Protein AF-A0A1M7V0X5-F1 (afdb_monomer)

pLDDT: mean 94.76, std 4.48, range [58.88, 98.38]

Structure (mmCIF, N/CA/C/O backbone):
data_AF-A0A1M7V0X5-F1
#
_entry.id   AF-A0A1M7V0X5-F1
#
loop_
_atom_site.group_PDB
_atom_site.id
_atom_site.type_symbol
_atom_site.label_atom_id
_atom_site.label_alt_id
_atom_site.label_comp_id
_atom_site.label_asym_id
_atom_site.label_entity_id
_atom_site.label_seq_id
_atom_site.pdbx_PDB_ins_code
_atom_site.Cartn_x
_atom_site.Cartn_y
_atom_site.Cartn_z
_atom_site.occupancy
_atom_site.B_iso_or_equiv
_atom_site.auth_seq_id
_atom_site.auth_comp_id
_atom_site.auth_asym_id
_atom_site.auth_atom_id
_atom_site.pdbx_PDB_model_num
ATOM 1 N N . VAL A 1 1 ? 9.670 -1.062 -11.493 1.00 93.50 1 VAL A N 1
ATOM 2 C CA . VAL A 1 1 ? 9.510 -2.186 -12.435 1.00 93.50 1 VAL A CA 1
ATOM 3 C C . VAL A 1 1 ? 8.232 -2.883 -12.039 1.00 93.50 1 VAL A C 1
ATOM 5 O O . VAL A 1 1 ? 8.107 -3.209 -10.866 1.00 93.50 1 VAL A O 1
ATOM 8 N N . GLY A 1 2 ? 7.283 -3.015 -12.953 1.00 94.38 2 GLY A N 1
ATOM 9 C CA . GLY A 1 2 ? 6.026 -3.716 -12.732 1.00 94.38 2 GLY A CA 1
ATOM 10 C C . GLY A 1 2 ? 5.666 -4.552 -13.952 1.00 94.38 2 GLY A C 1
ATOM 11 O O . GLY A 1 2 ? 6.261 -4.396 -15.018 1.00 94.38 2 GLY A O 1
ATOM 12 N N . LEU A 1 3 ? 4.713 -5.456 -13.775 1.00 95.88 3 LEU A N 1
ATOM 13 C CA . LEU A 1 3 ? 4.160 -6.285 -14.836 1.00 95.88 3 LEU A CA 1
ATOM 14 C C . LEU A 1 3 ? 2.648 -6.092 -14.814 1.00 95.88 3 LEU A C 1
ATOM 16 O O . LEU A 1 3 ? 2.033 -6.209 -13.756 1.00 95.88 3 LEU A O 1
ATOM 20 N N . LEU A 1 4 ? 2.075 -5.758 -15.964 1.00 95.81 4 LEU A N 1
ATOM 21 C CA . LEU A 1 4 ? 0.638 -5.614 -16.146 1.00 95.81 4 LEU A CA 1
ATOM 22 C C . LEU A 1 4 ? 0.143 -6.773 -17.005 1.00 95.81 4 LEU A C 1
ATOM 24 O O . LEU A 1 4 ? 0.549 -6.905 -18.159 1.00 95.81 4 LEU A O 1
ATOM 28 N N . THR A 1 5 ? -0.726 -7.611 -16.452 1.00 95.81 5 THR A N 1
ATOM 29 C CA . THR A 1 5 ? -1.377 -8.681 -17.210 1.00 95.81 5 THR A CA 1
ATOM 30 C C . THR A 1 5 ? -2.353 -8.068 -18.209 1.00 95.81 5 THR A C 1
ATOM 32 O O . THR A 1 5 ? -3.260 -7.344 -17.808 1.00 95.81 5 THR A O 1
ATOM 35 N N . LEU A 1 6 ? -2.164 -8.345 -19.501 1.00 95.44 6 LEU A N 1
ATOM 36 C CA . LEU A 1 6 ? -3.074 -7.900 -20.565 1.00 95.44 6 LEU A CA 1
ATOM 37 C C . LEU A 1 6 ? -4.059 -9.005 -20.950 1.00 95.44 6 LEU A C 1
ATOM 39 O O . LEU A 1 6 ? -5.208 -8.738 -21.288 1.00 95.44 6 LEU A O 1
ATOM 43 N N . SER A 1 7 ? -3.596 -10.254 -20.908 1.00 95.12 7 SER A N 1
ATOM 44 C CA . SER A 1 7 ? -4.380 -11.457 -21.187 1.00 95.12 7 SER A CA 1
ATOM 45 C C . SER A 1 7 ? -3.718 -12.680 -20.532 1.00 95.12 7 SER A C 1
ATOM 47 O O . SER A 1 7 ? -2.591 -12.566 -20.043 1.00 95.12 7 SER A O 1
ATOM 49 N N . PRO A 1 8 ? -4.343 -13.873 -20.569 1.00 96.38 8 PRO A N 1
ATOM 50 C CA . PRO A 1 8 ? -3.719 -15.104 -20.076 1.00 96.38 8 PRO A CA 1
ATOM 51 C C . PRO A 1 8 ? -2.399 -15.488 -20.763 1.00 96.38 8 PRO A C 1
ATOM 53 O O . PRO A 1 8 ? -1.672 -16.314 -20.228 1.00 96.38 8 PRO A O 1
ATOM 56 N N . ALA A 1 9 ? -2.088 -14.917 -21.932 1.00 96.69 9 ALA A N 1
ATOM 57 C CA . ALA A 1 9 ? -0.881 -15.225 -22.704 1.00 96.69 9 ALA A CA 1
ATOM 58 C C . ALA A 1 9 ? 0.070 -14.025 -22.850 1.00 96.69 9 ALA A C 1
ATOM 60 O O . ALA A 1 9 ? 1.096 -14.128 -23.525 1.00 96.69 9 ALA A O 1
ATOM 61 N N . GLU A 1 10 ? -0.249 -12.873 -22.250 1.00 96.94 10 GLU A N 1
ATOM 62 C CA . GLU A 1 10 ? 0.533 -11.656 -22.454 1.00 96.94 10 GLU A CA 1
ATOM 63 C C . GLU A 1 10 ? 0.589 -10.754 -21.219 1.00 96.94 10 GLU A C 1
ATOM 65 O O . GLU A 1 10 ? -0.434 -10.370 -20.648 1.00 96.94 10 GLU A O 1
ATOM 70 N N . VAL A 1 11 ? 1.811 -10.339 -20.879 1.00 97.44 11 VAL A N 1
ATOM 71 C CA . VAL A 1 11 ? 2.102 -9.304 -19.884 1.00 97.44 11 VAL A CA 1
ATOM 72 C C . VAL A 1 11 ? 2.872 -8.143 -20.516 1.00 97.44 11 VAL A C 1
ATOM 74 O O . VAL A 1 11 ? 3.715 -8.338 -21.397 1.00 97.44 11 VAL A O 1
ATOM 77 N N . ALA A 1 12 ? 2.609 -6.928 -20.043 1.00 97.31 12 ALA A N 1
ATOM 78 C CA . ALA A 1 12 ? 3.354 -5.719 -20.364 1.00 97.31 12 ALA A CA 1
ATOM 79 C C . ALA A 1 12 ? 4.327 -5.361 -19.239 1.00 97.31 12 ALA A C 1
ATOM 81 O O . ALA A 1 12 ? 3.969 -5.386 -18.061 1.00 97.31 12 ALA A O 1
ATOM 82 N N . LEU A 1 13 ? 5.552 -4.972 -19.594 1.00 97.50 13 LEU A N 1
ATOM 83 C CA . LEU A 1 13 ? 6.489 -4.395 -18.632 1.00 97.50 13 LEU A CA 1
ATOM 84 C C . LEU A 1 13 ? 6.160 -2.920 -18.404 1.00 97.50 13 LEU A C 1
ATOM 86 O O . LEU A 1 13 ? 6.155 -2.131 -19.352 1.00 97.50 13 LEU A O 1
ATOM 90 N N . THR A 1 14 ? 6.008 -2.534 -17.139 1.00 96.38 14 THR A N 1
ATOM 91 C CA . THR A 1 14 ? 5.879 -1.136 -16.730 1.00 96.38 14 THR A CA 1
ATOM 92 C C . THR A 1 14 ? 7.140 -0.637 -16.020 1.00 96.38 14 THR A C 1
ATOM 94 O O . THR A 1 14 ? 7.741 -1.307 -15.167 1.00 96.38 14 THR A O 1
ATOM 97 N N . LEU A 1 15 ? 7.566 0.580 -16.352 1.00 95.69 15 LEU A N 1
ATOM 98 C CA . LEU A 1 15 ? 8.677 1.282 -15.713 1.00 95.69 15 LEU A CA 1
ATOM 99 C C . LEU A 1 15 ? 8.182 2.645 -15.241 1.00 95.69 15 LEU A C 1
ATOM 101 O O . LEU A 1 15 ? 7.548 3.374 -15.990 1.00 95.69 15 LEU A O 1
ATOM 105 N N . ALA A 1 16 ? 8.441 2.964 -13.969 1.00 91.75 16 ALA A N 1
ATOM 106 C CA . ALA A 1 16 ? 7.941 4.182 -13.322 1.00 91.75 16 ALA A CA 1
ATOM 107 C C . ALA A 1 16 ? 6.417 4.409 -13.484 1.00 91.75 16 ALA A C 1
ATOM 109 O O . ALA A 1 16 ? 5.963 5.543 -13.532 1.00 91.75 16 ALA A O 1
ATOM 110 N N . GLY A 1 17 ? 5.631 3.326 -13.549 1.00 90.38 17 GLY A N 1
ATOM 111 C CA . GLY A 1 17 ? 4.171 3.388 -13.685 1.00 90.38 17 GLY A CA 1
ATOM 112 C C . GLY A 1 17 ? 3.656 3.507 -15.122 1.00 90.38 17 GLY A C 1
ATOM 113 O O . GLY A 1 17 ? 2.450 3.446 -15.313 1.00 90.38 17 GLY A O 1
ATOM 114 N N . ALA A 1 18 ? 4.533 3.612 -16.123 1.00 92.69 18 ALA A N 1
ATOM 115 C CA . ALA A 1 18 ? 4.156 3.676 -17.532 1.00 92.69 18 ALA A CA 1
ATOM 116 C C . ALA A 1 18 ? 4.495 2.373 -18.267 1.00 92.69 18 ALA A C 1
ATOM 118 O O . ALA A 1 18 ? 5.496 1.721 -17.957 1.00 92.69 18 ALA A O 1
ATOM 119 N N . ASP A 1 19 ? 3.678 2.001 -19.251 1.00 95.56 19 ASP A N 1
ATOM 120 C CA . ASP A 1 19 ? 3.972 0.899 -20.167 1.00 95.56 19 ASP A CA 1
ATOM 121 C C . ASP A 1 19 ? 5.195 1.225 -21.041 1.00 95.56 19 ASP A C 1
ATOM 123 O O . ASP A 1 19 ? 5.338 2.317 -21.584 1.00 95.56 19 ASP A O 1
ATOM 127 N N . THR A 1 20 ? 6.098 0.257 -21.174 1.00 95.44 20 THR A N 1
ATOM 128 C CA . THR A 1 20 ? 7.317 0.364 -21.994 1.00 95.44 20 THR A CA 1
ATOM 129 C C . THR A 1 20 ? 7.118 -0.062 -23.450 1.00 95.44 20 THR A C 1
ATOM 131 O O . THR A 1 20 ? 8.031 0.071 -24.272 1.00 95.44 20 THR A O 1
ATOM 134 N N . GLY A 1 21 ? 5.963 -0.657 -23.761 1.00 96.12 21 GLY A N 1
ATOM 135 C CA . GLY A 1 21 ? 5.681 -1.337 -25.022 1.00 96.12 21 GLY A CA 1
ATOM 136 C C . GLY A 1 21 ? 6.306 -2.732 -25.126 1.00 96.12 21 GLY A C 1
ATOM 137 O O . GLY A 1 21 ? 6.043 -3.430 -26.102 1.00 96.12 21 GLY A O 1
ATOM 138 N N . LEU A 1 22 ? 7.116 -3.172 -24.155 1.00 96.81 22 LEU A N 1
ATOM 139 C CA . LEU A 1 22 ? 7.673 -4.529 -24.130 1.00 96.81 22 LEU A CA 1
ATOM 140 C C . LEU A 1 22 ? 6.623 -5.534 -23.658 1.00 96.81 22 LEU A C 1
ATOM 142 O O . LEU A 1 22 ? 5.844 -5.259 -22.739 1.00 96.81 22 LEU A O 1
ATOM 146 N N . ARG A 1 23 ? 6.612 -6.700 -24.303 1.00 97.50 23 ARG A N 1
ATOM 147 C CA . ARG A 1 23 ? 5.653 -7.779 -24.069 1.00 97.50 23 ARG A CA 1
ATOM 148 C C . ARG A 1 23 ? 6.365 -9.103 -23.848 1.00 97.50 23 ARG A C 1
ATOM 150 O O . ARG A 1 23 ? 7.375 -9.384 -24.493 1.00 97.50 23 ARG A O 1
ATOM 157 N N . ALA A 1 24 ? 5.792 -9.930 -22.986 1.00 97.50 24 ALA A N 1
ATOM 158 C CA . ALA A 1 24 ? 6.259 -11.284 -22.721 1.00 97.50 24 ALA A CA 1
ATOM 159 C C . ALA A 1 24 ? 5.082 -12.235 -22.483 1.00 97.50 24 ALA A C 1
ATOM 161 O O . ALA A 1 24 ? 3.976 -11.792 -22.168 1.00 97.50 24 ALA A O 1
ATOM 162 N N . HIS A 1 25 ? 5.331 -13.535 -22.640 1.00 97.81 25 HIS A N 1
ATOM 163 C CA . HIS A 1 25 ? 4.438 -14.558 -22.105 1.00 97.81 25 HIS A CA 1
ATOM 164 C C . HIS A 1 25 ? 4.530 -14.545 -20.563 1.00 97.81 25 HIS A C 1
ATOM 166 O O . HIS A 1 25 ? 5.599 -14.208 -20.043 1.00 97.81 25 HIS A O 1
ATOM 172 N N . PRO A 1 26 ? 3.471 -14.891 -19.806 1.00 97.44 26 PRO A N 1
ATOM 173 C CA . PRO A 1 26 ? 3.534 -14.969 -18.344 1.00 97.44 26 PRO A CA 1
ATOM 174 C C . PRO A 1 26 ? 4.696 -15.817 -17.806 1.00 97.44 26 PRO A C 1
ATOM 176 O O . PRO A 1 26 ? 5.322 -15.424 -16.824 1.00 97.44 26 PRO A O 1
ATOM 179 N N . ASP A 1 27 ? 5.053 -16.902 -18.496 1.00 97.69 27 ASP A N 1
ATOM 180 C CA . ASP A 1 27 ? 6.193 -17.757 -18.120 1.00 97.69 27 ASP A CA 1
ATOM 181 C C . ASP A 1 27 ? 7.544 -17.016 -18.166 1.00 97.69 27 ASP A C 1
ATOM 183 O O . ASP A 1 27 ? 8.458 -17.320 -17.400 1.00 97.69 27 ASP A O 1
ATOM 187 N N . ASP A 1 28 ? 7.657 -15.985 -19.008 1.00 97.62 28 ASP A N 1
ATOM 188 C CA . ASP A 1 28 ? 8.857 -15.155 -19.156 1.00 97.62 28 ASP A CA 1
ATOM 189 C C . ASP A 1 28 ? 8.807 -13.878 -18.297 1.00 97.62 28 ASP A C 1
ATOM 191 O O . ASP A 1 28 ? 9.768 -13.100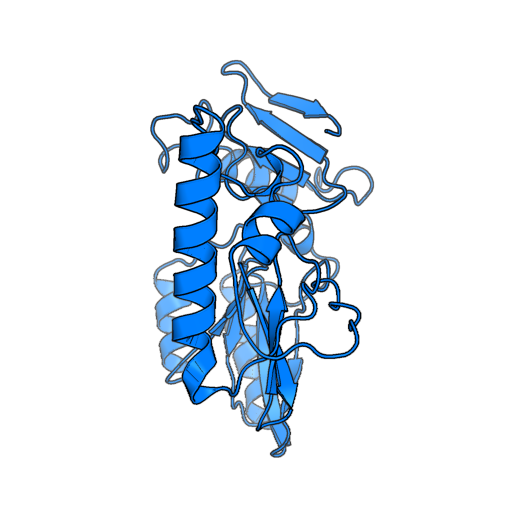 -18.257 1.00 97.62 28 ASP A O 1
ATOM 195 N N . ALA A 1 29 ? 7.697 -13.624 -17.597 1.00 96.19 29 ALA A N 1
ATOM 196 C CA . ALA A 1 29 ? 7.443 -12.358 -16.913 1.00 96.19 29 ALA A CA 1
ATOM 197 C C . ALA A 1 29 ? 8.494 -12.059 -15.832 1.00 96.19 29 ALA A C 1
ATOM 199 O O . ALA A 1 29 ? 9.024 -10.946 -15.745 1.00 96.19 29 ALA A O 1
ATOM 200 N N . VAL A 1 30 ? 8.856 -13.075 -15.044 1.00 96.62 30 VAL A N 1
ATOM 201 C CA . VAL A 1 30 ? 9.892 -12.961 -14.007 1.00 96.62 30 VAL A CA 1
ATOM 202 C C . VAL A 1 30 ? 11.252 -12.651 -14.633 1.00 96.62 30 VAL A C 1
ATOM 204 O O . VAL A 1 30 ? 11.965 -11.764 -14.157 1.00 96.62 30 VAL A O 1
ATOM 207 N N . ALA A 1 31 ? 11.605 -13.334 -15.725 1.00 97.62 31 ALA A N 1
ATOM 208 C CA . ALA A 1 31 ? 12.861 -13.099 -16.429 1.00 97.62 31 ALA A CA 1
ATOM 209 C C . ALA A 1 31 ? 12.936 -11.664 -16.975 1.00 97.62 31 ALA A C 1
ATOM 211 O O . ALA A 1 31 ? 13.957 -10.993 -16.797 1.00 97.62 31 ALA A O 1
ATOM 212 N N . LEU A 1 32 ? 11.839 -11.158 -17.548 1.00 97.44 32 LEU A N 1
ATOM 213 C CA . LEU A 1 32 ? 11.730 -9.780 -18.030 1.00 97.44 32 LEU A CA 1
ATOM 214 C C . LEU A 1 32 ? 11.879 -8.756 -16.894 1.00 97.44 32 LEU A C 1
ATOM 216 O O . LEU A 1 32 ? 12.635 -7.791 -17.029 1.00 97.44 32 LEU A O 1
ATOM 220 N N . ALA A 1 33 ? 11.221 -8.973 -15.753 1.00 97.50 33 ALA A N 1
ATOM 221 C CA . ALA A 1 33 ? 11.345 -8.092 -14.592 1.00 97.50 33 ALA A CA 1
ATOM 222 C C . ALA A 1 33 ? 12.784 -8.058 -14.047 1.00 97.50 33 ALA A C 1
ATOM 224 O O . ALA A 1 33 ? 13.310 -6.983 -13.751 1.00 97.50 33 ALA A O 1
ATOM 225 N N . LEU A 1 34 ? 13.456 -9.212 -13.969 1.00 98.12 34 LEU A N 1
ATOM 226 C CA . LEU A 1 34 ? 14.860 -9.296 -13.558 1.00 98.12 34 LEU A CA 1
ATOM 227 C C . LEU A 1 34 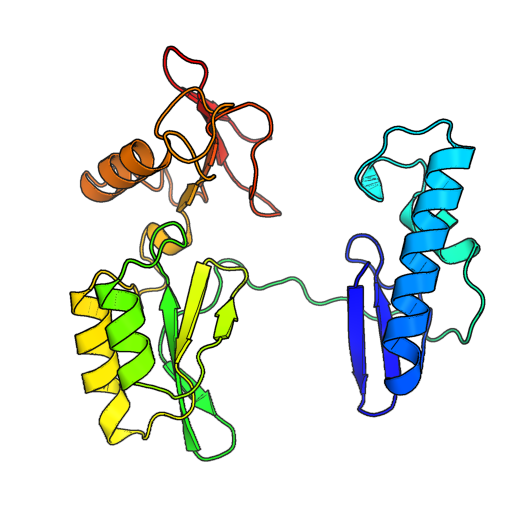? 15.808 -8.641 -14.571 1.00 98.12 34 LEU A C 1
ATOM 229 O O . LEU A 1 34 ? 16.795 -8.016 -14.184 1.00 98.12 34 LEU A O 1
ATOM 233 N N . ALA A 1 35 ? 15.534 -8.761 -15.871 1.00 98.25 35 ALA A N 1
ATOM 234 C CA . ALA A 1 35 ? 16.301 -8.058 -16.894 1.00 98.25 35 ALA A CA 1
ATOM 235 C C . ALA A 1 35 ? 16.161 -6.536 -16.731 1.00 98.25 35 ALA A C 1
ATOM 237 O O . ALA A 1 35 ? 17.165 -5.823 -16.729 1.00 98.25 35 ALA A O 1
ATOM 238 N N . ALA A 1 36 ? 14.942 -6.044 -16.492 1.00 98.06 36 ALA A N 1
ATOM 239 C CA . ALA A 1 36 ? 14.675 -4.628 -16.264 1.00 98.06 36 ALA A CA 1
ATOM 240 C C . ALA A 1 36 ? 15.367 -4.077 -15.005 1.00 98.06 36 ALA A C 1
ATOM 242 O O . ALA A 1 36 ? 15.925 -2.979 -15.038 1.00 98.06 36 ALA A O 1
ATOM 243 N N . THR A 1 37 ? 15.389 -4.829 -13.898 1.00 97.56 37 THR A N 1
ATOM 244 C CA . THR A 1 37 ? 16.099 -4.395 -12.681 1.00 97.56 37 THR A CA 1
ATOM 245 C C . THR A 1 37 ? 17.615 -4.372 -12.876 1.00 97.56 37 THR A C 1
ATOM 247 O O . THR A 1 37 ? 18.267 -3.427 -12.435 1.00 97.56 37 THR A O 1
ATOM 250 N N . ARG A 1 38 ? 18.194 -5.342 -13.596 1.00 98.00 38 ARG A N 1
ATOM 251 C CA . ARG A 1 38 ? 19.623 -5.317 -13.960 1.00 98.00 38 ARG A CA 1
ATOM 252 C C . ARG A 1 38 ? 19.956 -4.163 -14.907 1.00 98.00 38 ARG A C 1
ATOM 254 O O . ARG A 1 38 ? 20.982 -3.513 -14.726 1.00 98.00 38 ARG A O 1
ATOM 261 N N . ALA A 1 39 ? 19.081 -3.865 -15.866 1.00 98.06 39 ALA A N 1
ATOM 262 C CA . ALA A 1 39 ? 19.228 -2.717 -16.756 1.00 98.06 39 ALA A CA 1
ATOM 263 C C . ALA A 1 39 ? 19.193 -1.382 -15.990 1.00 98.06 39 ALA A C 1
ATOM 265 O O . ALA A 1 39 ? 20.007 -0.508 -16.277 1.00 98.06 39 ALA A O 1
ATOM 266 N N . PHE A 1 40 ? 18.337 -1.250 -14.967 1.00 97.81 40 PHE A N 1
ATOM 267 C CA . PHE A 1 40 ? 18.369 -0.109 -14.042 1.00 97.81 40 PHE A CA 1
ATOM 268 C C . PHE A 1 40 ? 19.722 0.030 -13.336 1.00 97.81 40 PHE A C 1
ATOM 270 O O . PHE A 1 40 ? 20.274 1.125 -13.295 1.00 97.81 40 PHE A O 1
ATOM 277 N N . LEU A 1 41 ? 20.286 -1.065 -12.816 1.00 97.25 41 LEU A N 1
ATOM 278 C CA . LEU A 1 41 ? 21.601 -1.021 -12.167 1.00 97.25 41 LEU A CA 1
ATOM 279 C C . LEU A 1 41 ? 22.709 -0.606 -13.145 1.00 97.25 41 LEU A C 1
ATOM 281 O O . LEU A 1 41 ? 23.576 0.180 -12.773 1.00 97.25 41 LEU A O 1
ATOM 285 N N . ALA A 1 42 ? 22.658 -1.090 -14.388 1.00 97.62 42 ALA A N 1
ATOM 286 C CA . ALA A 1 42 ? 23.615 -0.722 -15.426 1.00 97.62 42 ALA A CA 1
ATOM 287 C C . ALA A 1 42 ? 23.520 0.766 -15.806 1.00 97.62 42 ALA A C 1
ATOM 289 O O . ALA A 1 42 ? 24.550 1.431 -15.895 1.00 97.62 42 ALA A O 1
ATOM 290 N N . GLU A 1 43 ? 22.305 1.301 -15.981 1.00 97.56 43 GLU A N 1
ATOM 291 C CA . GLU A 1 43 ? 22.089 2.739 -16.202 1.00 97.56 43 GLU A CA 1
ATOM 292 C C . GLU A 1 43 ? 22.561 3.571 -15.012 1.00 97.56 43 GLU A C 1
ATOM 294 O O . GLU A 1 43 ? 23.303 4.532 -15.192 1.00 97.56 43 GLU A O 1
ATOM 299 N N . ARG A 1 44 ? 22.223 3.161 -13.785 1.00 97.12 44 ARG A N 1
ATOM 300 C CA . ARG A 1 44 ? 22.699 3.830 -12.573 1.00 97.12 44 ARG A CA 1
ATOM 301 C C . ARG A 1 44 ? 24.220 3.911 -12.539 1.00 97.12 44 ARG A C 1
ATOM 303 O O . ARG A 1 44 ? 24.755 4.979 -12.276 1.00 97.12 44 ARG A O 1
ATOM 310 N N . THR A 1 45 ? 24.923 2.812 -12.809 1.00 97.12 45 THR A N 1
ATOM 311 C CA . THR A 1 45 ? 26.392 2.816 -12.857 1.00 97.12 45 THR A CA 1
ATOM 312 C C . THR A 1 45 ? 26.921 3.718 -13.973 1.00 97.12 45 THR A C 1
ATOM 314 O O . THR A 1 45 ? 27.853 4.480 -13.731 1.00 97.12 45 THR A O 1
ATOM 317 N N . ALA A 1 46 ? 26.320 3.679 -15.166 1.00 96.88 46 ALA A N 1
ATOM 318 C CA . ALA A 1 46 ? 26.726 4.517 -16.295 1.00 96.88 46 ALA A CA 1
ATOM 319 C C . ALA A 1 46 ? 26.555 6.023 -16.019 1.00 96.88 46 ALA A C 1
ATOM 321 O O . ALA A 1 46 ? 27.337 6.825 -16.518 1.00 96.88 46 ALA A O 1
ATOM 322 N N . GLN A 1 47 ? 25.578 6.394 -15.189 1.00 96.12 47 GLN A N 1
ATOM 323 C CA . GLN A 1 47 ? 25.316 7.771 -14.760 1.00 96.12 47 GLN A CA 1
ATOM 324 C C . GLN A 1 47 ? 26.067 8.152 -13.462 1.00 96.12 47 GLN A C 1
ATOM 326 O O . GLN A 1 47 ? 25.744 9.148 -12.822 1.00 96.12 47 GLN A O 1
ATOM 331 N N . GLY A 1 48 ? 27.064 7.358 -13.041 1.00 91.31 48 GLY A N 1
ATOM 332 C CA . GLY A 1 48 ? 27.884 7.628 -11.846 1.00 91.31 48 GLY A CA 1
ATOM 333 C C . GLY A 1 48 ? 27.129 7.480 -10.517 1.00 91.31 48 GLY A C 1
ATOM 334 O O . GLY A 1 48 ? 27.486 8.099 -9.516 1.00 91.31 48 GLY A O 1
ATOM 335 N N . GLY A 1 49 ? 26.039 6.715 -10.521 1.00 82.12 49 GLY A N 1
ATOM 336 C CA . GLY A 1 49 ? 24.884 7.002 -9.683 1.00 82.12 49 GLY A CA 1
ATOM 337 C C . GLY A 1 49 ? 24.835 6.369 -8.292 1.00 82.12 49 GLY A C 1
ATOM 338 O O . GLY A 1 49 ? 25.241 5.232 -8.050 1.00 82.12 49 GLY A O 1
ATOM 339 N N . THR A 1 50 ? 24.159 7.111 -7.414 1.00 88.06 50 THR A N 1
ATOM 340 C CA . THR A 1 50 ? 23.608 6.726 -6.103 1.00 88.06 50 THR A CA 1
ATOM 341 C C . THR A 1 50 ? 22.080 6.578 -6.139 1.00 88.06 50 THR A C 1
ATOM 343 O O . THR A 1 50 ? 21.455 6.421 -5.090 1.00 88.06 50 THR A O 1
ATOM 346 N N . ALA A 1 51 ? 21.480 6.633 -7.336 1.00 92.94 51 ALA A N 1
ATOM 347 C CA . ALA A 1 51 ? 20.035 6.610 -7.540 1.00 92.94 51 ALA A CA 1
ATOM 348 C C . ALA A 1 51 ? 19.381 5.349 -6.953 1.00 92.94 51 ALA A C 1
ATOM 350 O O . ALA A 1 51 ? 19.857 4.218 -7.118 1.00 92.94 51 ALA A O 1
ATOM 351 N N . TRP A 1 52 ? 18.242 5.560 -6.306 1.00 89.56 52 TRP A N 1
ATOM 352 C CA . TRP A 1 52 ? 17.393 4.540 -5.698 1.00 89.56 52 TRP A CA 1
ATOM 353 C C . TRP A 1 52 ? 16.142 4.264 -6.529 1.00 89.56 52 TRP A C 1
ATOM 355 O O . TRP A 1 52 ? 15.552 3.189 -6.406 1.00 89.56 52 TRP A O 1
ATOM 365 N N . ARG A 1 53 ? 15.727 5.212 -7.376 1.00 90.94 53 ARG A N 1
ATOM 366 C CA . ARG A 1 53 ? 14.512 5.116 -8.197 1.00 90.94 53 ARG A CA 1
ATOM 367 C C . ARG A 1 53 ? 14.799 5.397 -9.667 1.00 90.94 53 ARG A C 1
ATOM 369 O O . ARG A 1 53 ? 15.712 6.137 -10.001 1.00 90.94 53 ARG A O 1
ATOM 376 N N . LEU A 1 54 ? 13.948 4.866 -10.548 1.00 93.06 54 LEU A N 1
ATOM 377 C CA . LEU A 1 54 ? 14.003 5.147 -11.991 1.00 93.06 54 LEU A CA 1
ATOM 378 C C . LEU A 1 54 ? 13.867 6.640 -12.312 1.00 93.06 54 LEU A C 1
ATOM 380 O O . LEU A 1 54 ? 14.510 7.106 -13.238 1.00 93.06 54 LEU A O 1
ATOM 384 N N . ALA A 1 55 ? 13.053 7.373 -11.547 1.00 89.06 55 ALA A N 1
ATOM 385 C CA . ALA A 1 55 ? 12.843 8.810 -11.734 1.00 89.06 55 ALA A CA 1
ATOM 386 C C . ALA A 1 55 ? 14.046 9.673 -11.310 1.00 89.06 55 ALA A C 1
ATOM 388 O O . ALA A 1 55 ? 14.062 10.863 -11.586 1.00 89.06 55 ALA A O 1
ATOM 389 N N . GLU A 1 56 ? 15.027 9.090 -10.614 1.00 92.38 56 GLU A N 1
ATOM 390 C CA . GLU A 1 56 ? 16.262 9.772 -10.202 1.00 92.38 56 GLU A CA 1
ATOM 391 C C . GLU A 1 56 ? 17.386 9.603 -11.242 1.00 92.38 56 GLU A C 1
ATOM 393 O O . GLU A 1 56 ? 18.466 10.152 -11.058 1.00 92.38 56 GLU A O 1
ATOM 398 N N . LEU A 1 57 ? 17.152 8.821 -12.304 1.00 95.06 57 LEU A N 1
ATOM 399 C CA . LEU A 1 57 ? 18.050 8.695 -13.452 1.00 95.06 57 LEU A CA 1
ATOM 400 C C . LEU A 1 57 ? 17.590 9.622 -14.579 1.00 95.06 57 LEU A C 1
ATOM 402 O O . LEU A 1 57 ? 16.387 9.722 -14.841 1.00 95.06 57 LEU A O 1
ATOM 406 N N . ASP A 1 58 ? 18.545 10.182 -15.317 1.00 94.62 58 ASP A N 1
ATOM 407 C CA . ASP A 1 58 ? 18.265 10.942 -16.534 1.00 94.62 58 ASP A CA 1
ATOM 408 C C . ASP A 1 58 ? 17.592 10.019 -17.559 1.00 94.62 58 ASP A C 1
ATOM 410 O O . ASP A 1 58 ? 18.147 8.981 -17.934 1.00 94.62 58 ASP A O 1
ATOM 414 N N . ASP A 1 59 ? 16.369 10.363 -17.974 1.00 94.25 59 ASP A N 1
ATOM 415 C CA . ASP A 1 59 ? 15.510 9.558 -18.857 1.00 94.25 59 ASP A CA 1
ATOM 416 C C . ASP A 1 59 ? 15.377 8.083 -18.426 1.00 94.25 59 ASP A C 1
ATOM 418 O O . ASP A 1 59 ? 15.284 7.174 -19.259 1.00 94.25 59 ASP A O 1
ATOM 422 N N . GLY A 1 60 ? 15.383 7.817 -17.114 1.00 94.62 60 GLY A N 1
ATOM 423 C CA . GLY A 1 60 ? 15.605 6.481 -16.560 1.00 94.62 60 GLY A CA 1
ATOM 424 C C . GLY A 1 60 ? 14.720 5.378 -17.135 1.00 94.62 60 GLY A C 1
ATOM 425 O O . GLY A 1 60 ? 15.222 4.332 -17.542 1.00 94.62 60 GLY A O 1
ATOM 426 N N . ALA A 1 61 ? 13.405 5.594 -17.212 1.00 95.00 61 ALA A N 1
ATOM 427 C CA . ALA A 1 61 ? 12.485 4.594 -17.760 1.00 95.00 61 ALA A CA 1
ATOM 428 C C . ALA A 1 61 ? 12.768 4.287 -19.243 1.00 95.00 61 ALA A C 1
ATOM 430 O O . ALA A 1 61 ? 12.764 3.121 -19.639 1.00 95.00 61 ALA A O 1
ATOM 431 N N . ILE A 1 62 ? 13.071 5.317 -20.040 1.00 94.50 62 ILE A N 1
ATOM 432 C CA . ILE A 1 62 ? 13.358 5.194 -21.474 1.00 94.50 62 ILE A CA 1
ATOM 433 C C . ILE A 1 62 ? 14.680 4.451 -21.678 1.00 94.50 62 ILE A C 1
ATOM 435 O O . ILE A 1 62 ? 14.722 3.462 -22.409 1.00 94.50 62 ILE A O 1
ATOM 439 N N . ARG A 1 63 ? 15.753 4.875 -20.999 1.00 96.25 63 ARG A N 1
ATOM 440 C CA . ARG A 1 63 ? 17.086 4.267 -21.145 1.00 96.25 63 ARG A CA 1
ATOM 441 C C . ARG A 1 63 ? 17.126 2.828 -20.650 1.00 96.25 63 ARG A C 1
ATOM 443 O O . ARG A 1 63 ? 17.686 1.962 -21.320 1.00 96.25 63 ARG A O 1
ATOM 450 N N . VAL A 1 64 ? 16.476 2.543 -19.521 1.00 97.06 64 VAL A N 1
ATOM 451 C CA . VAL A 1 64 ? 16.338 1.169 -19.022 1.00 97.06 64 VAL A CA 1
ATOM 452 C C . VAL A 1 64 ? 15.552 0.317 -20.012 1.00 97.06 64 VAL A C 1
ATOM 454 O O . VAL A 1 64 ? 16.001 -0.777 -20.336 1.00 97.06 64 VAL A O 1
ATOM 457 N N . GLY A 1 65 ? 14.435 0.819 -20.548 1.00 95.75 65 GLY A N 1
ATOM 458 C CA . GLY A 1 65 ? 13.671 0.121 -21.583 1.00 95.75 65 GLY A CA 1
ATOM 459 C C . GLY A 1 65 ? 14.474 -0.129 -22.864 1.00 95.75 65 GLY A C 1
ATOM 460 O O . GLY A 1 65 ? 14.348 -1.192 -23.463 1.00 95.75 65 GLY A O 1
ATOM 461 N N . ALA A 1 66 ? 15.341 0.805 -23.266 1.00 94.94 66 ALA A N 1
ATOM 462 C CA . ALA A 1 66 ? 16.190 0.678 -24.452 1.00 94.94 66 ALA A CA 1
ATOM 463 C C . ALA A 1 66 ? 17.288 -0.392 -24.312 1.00 94.94 66 ALA A C 1
ATOM 465 O O . ALA A 1 66 ? 17.730 -0.947 -25.317 1.00 94.94 66 ALA A O 1
ATOM 466 N N . ARG A 1 67 ? 17.710 -0.723 -23.083 1.00 96.19 67 ARG A N 1
ATOM 467 C CA . ARG A 1 67 ? 18.633 -1.844 -22.826 1.00 96.19 67 ARG A CA 1
ATOM 468 C C . ARG A 1 67 ? 17.985 -3.214 -22.978 1.00 96.19 67 ARG A C 1
ATOM 470 O O . ARG A 1 67 ? 18.695 -4.218 -23.015 1.00 96.19 67 ARG A O 1
ATOM 477 N N . LEU A 1 68 ? 16.659 -3.270 -23.006 1.00 96.06 68 LEU A N 1
ATOM 478 C CA . LEU A 1 68 ? 15.916 -4.515 -23.078 1.00 96.06 68 LEU A CA 1
ATOM 479 C C . LEU A 1 68 ? 15.567 -4.818 -24.536 1.00 96.06 68 LEU A C 1
ATOM 481 O O . LEU A 1 68 ? 14.976 -4.001 -25.243 1.00 96.06 68 LEU A O 1
ATOM 485 N N . GLY A 1 69 ? 15.930 -6.020 -24.978 1.00 89.81 69 GLY A N 1
ATOM 486 C CA . GLY A 1 69 ? 15.363 -6.619 -26.181 1.00 89.81 69 GLY A CA 1
ATOM 487 C C . GLY A 1 69 ? 14.002 -7.253 -25.892 1.00 89.81 69 GLY A C 1
ATOM 488 O O . GLY A 1 69 ? 13.566 -7.327 -24.744 1.00 89.81 69 GLY A O 1
ATOM 489 N N . GLY A 1 70 ? 13.342 -7.750 -26.935 1.00 90.62 70 GLY A N 1
ATOM 490 C CA . GLY A 1 70 ? 12.112 -8.528 -26.804 1.00 90.62 70 GLY A CA 1
ATOM 491 C C . GLY A 1 70 ? 11.002 -8.066 -27.736 1.00 90.62 70 GLY A C 1
ATOM 492 O O . GLY A 1 70 ? 11.140 -7.098 -28.490 1.00 90.62 70 GLY A O 1
ATOM 493 N N . ARG A 1 71 ? 9.887 -8.794 -27.687 1.00 94.81 71 ARG A N 1
ATOM 494 C CA . ARG A 1 71 ? 8.700 -8.479 -28.476 1.00 94.81 71 ARG A CA 1
ATOM 495 C C . ARG A 1 71 ? 8.100 -7.158 -28.001 1.00 94.81 71 ARG A C 1
ATOM 497 O O . ARG A 1 71 ? 8.018 -6.896 -26.802 1.00 94.81 71 ARG A O 1
ATOM 504 N N . ARG A 1 72 ? 7.657 -6.337 -28.952 1.00 95.12 72 ARG A N 1
ATOM 505 C CA . ARG A 1 72 ? 6.939 -5.088 -28.686 1.00 95.12 72 ARG A CA 1
ATOM 506 C C . ARG A 1 72 ? 5.465 -5.224 -29.055 1.00 95.12 72 ARG A C 1
ATOM 508 O O . ARG A 1 72 ? 5.122 -5.995 -29.948 1.00 95.12 72 ARG A O 1
ATOM 515 N N . GLY A 1 73 ? 4.615 -4.480 -28.363 1.00 93.38 73 GLY A N 1
ATOM 516 C CA . GLY A 1 73 ? 3.188 -4.347 -28.644 1.00 93.38 73 GLY A CA 1
ATOM 517 C C . GLY A 1 73 ? 2.753 -2.884 -28.591 1.00 93.38 73 GLY A C 1
ATOM 518 O O . GLY A 1 73 ? 3.531 -2.015 -28.194 1.00 93.38 73 GLY A O 1
ATOM 519 N N . GLY A 1 74 ? 1.512 -2.614 -29.001 1.00 91.12 74 GLY A N 1
ATOM 520 C CA . GLY A 1 74 ? 0.915 -1.283 -28.871 1.00 91.12 74 GLY A CA 1
ATOM 521 C C . GLY A 1 74 ? 0.806 -0.885 -27.402 1.00 91.12 74 GLY A C 1
ATOM 522 O O . GLY A 1 74 ? 0.440 -1.726 -26.580 1.00 91.12 74 GLY A O 1
ATOM 523 N N . ALA A 1 75 ? 1.159 0.362 -27.084 1.00 86.06 75 ALA A N 1
ATOM 524 C CA . ALA A 1 75 ? 1.108 0.875 -25.720 1.00 86.06 75 ALA A CA 1
ATOM 525 C C . ALA A 1 75 ? -0.319 0.801 -25.164 1.00 86.06 75 ALA A C 1
ATOM 527 O O . ALA A 1 75 ? -1.281 1.070 -25.886 1.00 86.06 75 ALA A O 1
ATOM 528 N N . VAL A 1 76 ? -0.435 0.438 -23.891 1.00 93.44 76 VAL A N 1
ATOM 529 C CA . VAL A 1 76 ? -1.704 0.448 -23.162 1.00 93.44 76 VAL A CA 1
ATOM 530 C C . VAL A 1 76 ? -1.637 1.429 -22.003 1.00 93.44 76 VAL A C 1
ATOM 532 O O . VAL A 1 76 ? -0.580 1.622 -21.394 1.00 93.44 76 VAL A O 1
ATOM 535 N N . ASP A 1 77 ? -2.782 2.017 -21.674 1.00 92.62 77 ASP A N 1
ATOM 536 C CA . ASP A 1 77 ? -2.904 2.833 -20.475 1.00 92.62 77 ASP A CA 1
ATOM 537 C C . ASP A 1 77 ? -2.803 1.943 -19.236 1.00 92.62 77 ASP A C 1
ATOM 539 O O . ASP A 1 77 ? -3.515 0.947 -19.091 1.00 92.62 77 ASP A O 1
ATOM 543 N N . VAL A 1 78 ? -1.897 2.308 -18.328 1.00 91.06 78 VAL A N 1
ATOM 544 C CA . VAL A 1 78 ? -1.767 1.643 -17.031 1.00 91.06 78 VAL A CA 1
ATOM 545 C C . VAL A 1 78 ? -2.803 2.259 -16.088 1.00 91.06 78 VAL A C 1
ATOM 547 O O . VAL A 1 78 ? -2.713 3.457 -15.807 1.00 91.06 78 VAL A O 1
ATOM 550 N N . PRO A 1 79 ? -3.774 1.481 -15.575 1.00 87.25 79 PRO A N 1
ATOM 551 C CA . PRO A 1 79 ? -4.794 2.024 -14.690 1.00 87.25 79 PRO A CA 1
ATOM 552 C C . PRO A 1 79 ? -4.152 2.580 -13.412 1.00 87.25 79 PRO A C 1
ATOM 554 O O . PRO A 1 79 ? -3.289 1.914 -12.826 1.00 87.25 79 PRO A O 1
ATOM 557 N N . PRO A 1 80 ? -4.560 3.769 -12.936 1.00 84.06 80 PRO A N 1
ATOM 558 C CA . PRO A 1 80 ? -4.105 4.254 -11.645 1.00 84.06 80 PRO A CA 1
ATOM 559 C C . PRO A 1 80 ? -4.649 3.358 -10.528 1.00 84.06 80 PRO A C 1
ATOM 561 O O . PRO A 1 80 ? -5.763 2.839 -10.600 1.00 84.06 80 PRO A O 1
ATOM 564 N N . ALA A 1 81 ? -3.873 3.211 -9.456 1.00 83.00 81 ALA A N 1
ATOM 565 C CA . ALA A 1 81 ? -4.360 2.562 -8.247 1.00 83.00 81 ALA A CA 1
ATOM 566 C C . ALA A 1 81 ? -5.529 3.376 -7.644 1.00 83.00 81 ALA A C 1
ATOM 568 O O . ALA A 1 81 ? -5.417 4.607 -7.556 1.00 83.00 81 ALA A O 1
ATOM 569 N N . PRO A 1 82 ? -6.627 2.738 -7.189 1.00 82.44 82 PRO A N 1
ATOM 570 C CA . PRO A 1 82 ? -7.708 3.444 -6.506 1.00 82.44 82 PRO A CA 1
ATOM 571 C C . PRO A 1 82 ? -7.163 4.218 -5.306 1.00 82.44 82 PRO A C 1
ATOM 573 O O . PRO A 1 82 ? -6.279 3.740 -4.592 1.00 82.44 82 PRO A O 1
ATOM 576 N N . THR A 1 83 ? -7.644 5.445 -5.105 1.00 81.62 83 THR A N 1
ATOM 577 C CA . THR A 1 83 ? -7.248 6.243 -3.943 1.00 81.62 83 THR A CA 1
ATOM 578 C C . THR A 1 83 ? -8.433 7.058 -3.402 1.00 81.62 83 THR A C 1
ATOM 580 O O . THR A 1 83 ? -8.856 7.992 -4.083 1.00 81.62 83 THR A O 1
ATOM 583 N N . PRO A 1 84 ? -8.922 6.789 -2.172 1.00 84.62 84 PRO A N 1
ATOM 584 C CA . PRO A 1 84 ? -8.442 5.766 -1.235 1.00 84.62 84 PRO A CA 1
ATOM 585 C C . PRO A 1 84 ? -8.687 4.335 -1.745 1.00 84.62 84 PRO A C 1
ATOM 587 O O . PRO A 1 84 ? -9.374 4.124 -2.741 1.00 84.62 84 PRO A O 1
ATOM 590 N N . GLY A 1 85 ? -8.055 3.358 -1.094 1.00 87.12 85 GLY A N 1
ATOM 591 C CA . GLY A 1 85 ? -8.305 1.949 -1.391 1.00 87.12 85 GLY A CA 1
ATOM 592 C C . GLY A 1 85 ? -9.717 1.517 -0.992 1.00 87.12 85 GLY A C 1
ATOM 593 O O . GLY A 1 85 ? -10.363 2.216 -0.209 1.00 87.12 85 GLY A O 1
ATOM 594 N N . PRO A 1 86 ? -10.185 0.368 -1.502 1.00 91.94 86 PRO A N 1
ATOM 595 C CA . PRO A 1 86 ? -11.510 -0.149 -1.184 1.00 91.94 86 PRO A CA 1
ATOM 596 C C . PRO A 1 86 ? -11.635 -0.534 0.296 1.00 91.94 86 PRO A C 1
ATOM 598 O O . PRO A 1 86 ? -10.664 -0.974 0.920 1.00 91.94 86 PRO A O 1
ATOM 601 N N . VAL A 1 87 ? -12.852 -0.398 0.821 1.00 95.62 87 VAL A N 1
ATOM 602 C CA . VAL A 1 87 ? -13.308 -0.904 2.123 1.00 95.62 87 VAL A CA 1
ATOM 603 C C . VAL A 1 87 ? -14.745 -1.413 1.987 1.00 95.62 87 VAL A C 1
ATOM 605 O O . VAL A 1 87 ? -15.461 -0.988 1.080 1.00 95.62 87 VAL A O 1
ATOM 608 N N . GLY A 1 88 ? -15.162 -2.306 2.882 1.00 96.12 88 GLY A N 1
ATOM 609 C CA . GLY A 1 88 ? -16.506 -2.887 2.893 1.00 96.12 88 GLY A CA 1
ATOM 610 C C . GLY A 1 88 ? -16.588 -4.250 2.205 1.00 96.12 88 GLY A C 1
ATOM 611 O O . GLY A 1 88 ? -15.576 -4.919 1.998 1.00 96.12 88 GLY A O 1
ATOM 612 N N . ALA A 1 89 ? -17.812 -4.675 1.896 1.00 96.62 89 ALA A N 1
ATOM 613 C CA . ALA A 1 89 ? -18.090 -5.950 1.246 1.00 96.62 89 ALA A CA 1
ATOM 614 C C . ALA A 1 89 ? -17.880 -5.869 -0.274 1.00 96.62 89 ALA A C 1
ATOM 616 O O . ALA A 1 89 ? -18.300 -4.909 -0.922 1.00 96.62 89 ALA A O 1
ATOM 617 N N . ALA A 1 90 ? -17.265 -6.902 -0.844 1.00 96.25 90 ALA A N 1
ATOM 618 C CA . ALA A 1 90 ? -17.055 -7.058 -2.275 1.00 96.25 90 ALA A CA 1
ATOM 619 C C . ALA A 1 90 ? -17.544 -8.446 -2.731 1.00 96.25 90 ALA A C 1
ATOM 621 O O . ALA A 1 90 ? -17.073 -9.452 -2.197 1.00 96.25 90 ALA A O 1
ATOM 622 N N . PRO A 1 91 ? -18.465 -8.536 -3.708 1.00 96.94 91 PRO A N 1
ATOM 623 C CA . PRO A 1 91 ? -18.933 -9.822 -4.215 1.00 96.94 91 PRO A CA 1
ATOM 624 C C . PRO A 1 91 ? -17.828 -10.551 -4.993 1.00 96.94 91 PRO A C 1
ATOM 626 O O . PRO A 1 91 ? -17.064 -9.932 -5.738 1.00 96.94 91 PRO A O 1
ATOM 629 N N . GLN A 1 92 ? -17.774 -11.873 -4.851 1.00 96.56 92 GLN A N 1
ATOM 630 C CA . GLN A 1 92 ? -16.896 -12.767 -5.606 1.00 96.56 92 GLN A CA 1
ATOM 631 C C . GLN A 1 92 ? -17.674 -13.479 -6.719 1.00 96.56 92 GLN A C 1
ATOM 633 O O . GLN A 1 92 ? -18.901 -13.578 -6.703 1.00 96.56 92 GLN A O 1
ATOM 638 N N . SER A 1 93 ? -16.953 -13.989 -7.719 1.00 95.88 93 SER A N 1
ATOM 639 C CA . SER A 1 93 ? -17.549 -14.593 -8.920 1.00 95.88 93 SER A CA 1
ATOM 640 C C . SER A 1 93 ? -18.315 -15.898 -8.676 1.00 95.88 93 SER A C 1
ATOM 642 O O . SER A 1 93 ? -19.021 -16.358 -9.567 1.00 95.88 93 SER A O 1
ATOM 644 N N . ASP A 1 94 ? -18.171 -16.506 -7.503 1.00 95.50 94 ASP A N 1
ATOM 645 C CA . ASP A 1 94 ? -18.849 -17.739 -7.091 1.00 95.50 94 ASP A CA 1
ATOM 646 C C . ASP A 1 94 ? -19.978 -17.506 -6.075 1.00 95.50 94 ASP A C 1
ATOM 648 O O . ASP A 1 94 ? -20.486 -18.459 -5.486 1.00 95.50 94 ASP A O 1
ATOM 652 N N . GLY A 1 95 ? -20.382 -16.247 -5.880 1.00 94.81 95 GLY A N 1
ATOM 653 C CA . GLY A 1 95 ? -21.461 -15.871 -4.969 1.00 94.81 95 GLY A CA 1
ATOM 654 C C . GLY A 1 95 ? -21.035 -15.701 -3.509 1.00 94.81 95 GLY A C 1
ATOM 655 O O . GLY A 1 95 ? -21.876 -15.341 -2.692 1.00 94.81 95 GLY A O 1
ATOM 656 N N . ARG A 1 96 ? -19.755 -15.915 -3.167 1.00 97.38 96 ARG A N 1
ATOM 657 C CA . ARG A 1 96 ? -19.211 -15.544 -1.851 1.00 97.38 96 ARG A CA 1
ATOM 658 C C . ARG A 1 96 ? -18.907 -14.050 -1.770 1.00 97.38 96 ARG A C 1
ATOM 660 O O . ARG A 1 96 ? -18.979 -13.321 -2.763 1.00 97.38 96 ARG A O 1
ATOM 667 N N . VAL A 1 97 ? -18.563 -13.589 -0.574 1.00 98.19 97 VAL A N 1
ATOM 668 C CA . VAL A 1 97 ? -18.250 -12.188 -0.294 1.00 98.19 97 VAL A CA 1
ATOM 669 C C . VAL A 1 97 ? -16.869 -12.078 0.342 1.00 98.19 97 VAL A C 1
ATOM 671 O O . VAL A 1 97 ? -16.538 -12.796 1.281 1.00 98.19 97 VAL A O 1
ATOM 674 N N . ALA A 1 98 ? -16.079 -11.122 -0.136 1.00 98.12 98 ALA A N 1
ATOM 675 C CA . ALA A 1 98 ? -14.852 -10.697 0.514 1.00 98.12 98 ALA A CA 1
ATOM 676 C C . ALA A 1 98 ? -15.114 -9.442 1.356 1.00 98.12 98 ALA A C 1
ATOM 678 O O . ALA A 1 98 ? -15.691 -8.468 0.870 1.00 98.12 98 ALA A O 1
ATOM 679 N N . LEU A 1 99 ? -14.654 -9.430 2.606 1.00 98.19 99 LEU A N 1
ATOM 680 C CA . LEU A 1 99 ? -14.657 -8.235 3.449 1.00 98.19 99 LEU A CA 1
ATOM 681 C C . LEU A 1 99 ? -13.306 -7.534 3.380 1.00 98.19 99 LEU A C 1
ATOM 683 O O . LEU A 1 99 ? -12.277 -8.124 3.696 1.00 98.19 99 LEU A O 1
ATOM 687 N N . VAL A 1 100 ? -13.311 -6.252 3.026 1.00 98.12 100 VAL A N 1
ATOM 688 C CA . VAL A 1 100 ? -12.118 -5.403 2.991 1.00 98.12 100 VAL A CA 1
ATOM 689 C C . VAL A 1 100 ? -12.147 -4.443 4.175 1.00 98.12 100 VAL A C 1
ATOM 691 O O . VAL A 1 100 ? -12.911 -3.478 4.194 1.00 98.12 100 VAL A O 1
ATOM 694 N N . ALA A 1 101 ? -11.300 -4.695 5.168 1.00 97.94 101 ALA A N 1
ATOM 695 C CA . ALA A 1 101 ? -11.245 -3.921 6.401 1.00 97.94 101 ALA A CA 1
ATOM 696 C C . ALA A 1 101 ? -9.993 -3.036 6.419 1.00 97.94 101 ALA A C 1
ATOM 698 O O . ALA A 1 101 ? -8.865 -3.535 6.391 1.00 97.94 101 ALA A O 1
ATOM 699 N N . ALA A 1 102 ? -10.159 -1.714 6.469 1.00 97.31 102 ALA A N 1
ATOM 700 C CA . ALA A 1 102 ? -9.045 -0.804 6.698 1.00 97.31 102 ALA A CA 1
ATOM 701 C C . ALA A 1 102 ? -8.503 -0.979 8.123 1.00 97.31 102 ALA A C 1
ATOM 703 O O . ALA A 1 102 ? -9.247 -0.982 9.105 1.00 97.31 102 ALA A O 1
ATOM 704 N N . VAL A 1 103 ? -7.182 -1.102 8.222 1.00 97.38 103 VAL A N 1
ATOM 705 C CA . VAL A 1 103 ? -6.445 -1.221 9.477 1.00 97.38 103 VAL A CA 1
ATOM 706 C C . VAL A 1 103 ? -5.829 0.146 9.768 1.00 97.38 103 VAL A C 1
ATOM 708 O O . VAL A 1 103 ? -4.950 0.584 9.012 1.00 97.38 103 VAL A O 1
ATOM 711 N N . PRO A 1 104 ? -6.249 0.848 10.837 1.00 96.12 104 PRO A N 1
ATOM 712 C CA . PRO A 1 104 ? -5.657 2.122 11.226 1.00 96.12 104 PRO A CA 1
ATOM 713 C C . PRO A 1 104 ? -4.124 2.074 11.209 1.00 96.12 104 PRO A C 1
ATOM 715 O O . PRO A 1 104 ? -3.490 1.234 11.849 1.00 96.12 104 PRO A O 1
ATOM 718 N N . LEU A 1 105 ? -3.519 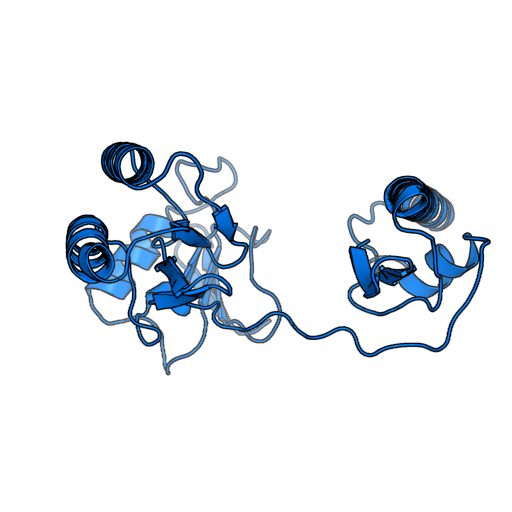2.954 10.401 1.00 95.44 105 LEU A N 1
ATOM 719 C CA . LEU A 1 105 ? -2.065 3.053 10.189 1.00 95.44 105 LEU A CA 1
ATOM 720 C C . LEU A 1 105 ? -1.366 1.756 9.722 1.00 95.44 105 LEU A C 1
ATOM 722 O O . LEU A 1 105 ? -0.135 1.687 9.737 1.00 95.44 105 LEU A O 1
ATOM 726 N N . GLY A 1 106 ? -2.123 0.753 9.266 1.00 94.56 106 GLY A N 1
ATOM 727 C CA . GLY A 1 106 ? -1.609 -0.533 8.794 1.00 94.56 106 GLY A CA 1
ATOM 728 C C . GLY A 1 106 ? -0.941 -1.368 9.882 1.00 94.56 106 GLY A C 1
ATOM 729 O O . GLY A 1 106 ? 0.018 -2.079 9.587 1.00 94.56 106 GLY A O 1
ATOM 730 N N . ARG A 1 107 ? -1.383 -1.244 11.140 1.00 94.44 107 ARG A N 1
ATOM 731 C CA . ARG A 1 107 ? -0.826 -2.004 12.263 1.00 94.44 107 ARG A CA 1
ATOM 732 C C . ARG A 1 107 ? -1.873 -2.937 12.857 1.00 94.44 107 ARG A C 1
ATOM 734 O O . ARG A 1 107 ? -2.777 -2.470 13.541 1.00 94.44 107 ARG A O 1
ATOM 741 N N . LEU A 1 108 ? -1.682 -4.232 12.630 1.00 95.62 108 LEU A N 1
ATOM 742 C CA . LEU A 1 108 ? -2.439 -5.278 13.304 1.00 95.62 108 LEU A CA 1
ATOM 743 C C . LEU A 1 108 ? -1.863 -5.530 14.700 1.00 95.62 108 LEU A C 1
ATOM 745 O O . LEU A 1 108 ? -0.640 -5.575 14.867 1.00 95.62 108 LEU A O 1
ATOM 749 N N . ASP A 1 109 ? -2.733 -5.696 15.689 1.00 95.12 109 ASP A N 1
ATOM 750 C CA . ASP A 1 109 ? -2.368 -6.287 16.975 1.00 95.12 109 ASP A CA 1
ATOM 751 C C . ASP A 1 109 ? -2.604 -7.810 16.992 1.00 95.12 109 ASP A C 1
ATOM 753 O O . ASP A 1 109 ? -3.081 -8.405 16.021 1.00 95.12 109 ASP A O 1
ATOM 757 N N . ALA A 1 110 ? -2.214 -8.460 18.092 1.00 96.88 110 ALA A N 1
ATOM 758 C CA . ALA A 1 110 ? -2.333 -9.909 18.232 1.00 96.88 110 ALA A CA 1
ATOM 759 C C . ALA A 1 110 ? -3.796 -10.383 18.215 1.00 96.88 110 ALA A C 1
ATOM 761 O O . ALA A 1 110 ? -4.101 -11.376 17.562 1.00 96.88 110 ALA A O 1
ATOM 762 N N . ALA A 1 111 ? -4.708 -9.654 18.864 1.00 96.12 111 ALA A N 1
ATOM 763 C CA . ALA A 1 111 ? -6.118 -10.030 18.928 1.00 96.12 111 ALA A CA 1
ATOM 764 C C . ALA A 1 111 ? -6.791 -9.928 17.550 1.00 96.12 111 ALA A C 1
ATOM 766 O O . ALA A 1 111 ? -7.583 -10.793 17.174 1.00 96.12 111 ALA A O 1
ATOM 767 N N . GLN A 1 112 ? -6.435 -8.902 16.775 1.00 97.75 112 GLN A N 1
ATOM 768 C CA . GLN A 1 112 ? -6.842 -8.743 15.383 1.00 97.75 112 GLN A CA 1
ATOM 769 C C . GLN A 1 112 ? -6.307 -9.883 14.510 1.00 97.75 112 GLN A C 1
ATOM 771 O O . GLN A 1 112 ? -7.068 -10.458 13.737 1.00 97.75 112 GLN A O 1
ATOM 776 N N . ALA A 1 113 ? -5.028 -10.246 14.647 1.00 97.19 113 ALA A N 1
ATOM 777 C CA . ALA A 1 113 ? -4.435 -11.350 13.891 1.00 97.19 113 ALA A CA 1
ATOM 778 C C . ALA A 1 113 ? -5.089 -12.704 14.223 1.00 97.19 113 ALA A C 1
ATOM 780 O O . ALA A 1 113 ? -5.418 -13.469 13.319 1.00 97.19 113 ALA A O 1
ATOM 781 N N . GLU A 1 114 ? -5.339 -12.980 15.505 1.00 97.56 114 GLU A N 1
ATOM 782 C CA . GLU A 1 114 ? -6.047 -14.185 15.945 1.00 97.56 114 GLU A CA 1
ATOM 783 C C . GLU A 1 114 ? -7.493 -14.230 15.444 1.00 97.56 114 GLU A C 1
ATOM 785 O O . GLU A 1 114 ? -7.992 -15.300 15.104 1.00 97.56 114 GLU A O 1
ATOM 790 N N . LEU A 1 115 ? -8.184 -13.086 15.405 1.00 97.81 115 LEU A N 1
ATOM 791 C CA . LEU A 1 115 ? -9.530 -13.009 14.843 1.00 97.81 115 LEU A CA 1
ATOM 792 C C . LEU A 1 115 ? -9.519 -13.302 13.341 1.00 97.81 115 LEU A C 1
ATOM 794 O O . LEU A 1 115 ? -10.318 -14.117 12.894 1.00 97.81 115 LEU A O 1
ATOM 798 N N . LEU A 1 116 ? -8.602 -12.696 12.584 1.00 98.06 116 LEU A N 1
ATOM 799 C CA . LEU A 1 116 ? -8.457 -12.953 11.149 1.00 98.06 116 LEU A CA 1
ATOM 800 C C . LEU A 1 116 ? -8.207 -14.441 10.866 1.00 98.06 116 LEU A C 1
ATOM 802 O O . LEU A 1 116 ? -8.881 -15.011 10.015 1.00 98.06 116 LEU A O 1
ATOM 806 N N . ALA A 1 117 ? -7.330 -15.085 11.641 1.00 97.12 117 ALA A N 1
ATOM 807 C CA . ALA A 1 117 ? -7.027 -16.512 11.510 1.00 97.12 117 ALA A CA 1
ATOM 808 C C . ALA A 1 117 ? -8.205 -17.444 11.855 1.00 97.12 117 ALA A C 1
ATOM 810 O O . ALA A 1 117 ? -8.184 -18.616 11.496 1.00 97.12 117 ALA A O 1
ATOM 811 N N . ARG A 1 118 ? -9.227 -16.955 12.573 1.00 97.00 118 ARG A N 1
ATOM 812 C CA . ARG A 1 118 ? -10.477 -17.702 12.807 1.00 97.00 118 ARG A CA 1
ATOM 813 C C . ARG A 1 118 ? -11.511 -17.498 11.703 1.00 97.00 118 ARG A C 1
ATOM 815 O O . ARG A 1 118 ? -12.433 -18.300 11.610 1.00 97.00 118 ARG A O 1
ATOM 822 N N . LEU A 1 119 ? -11.402 -16.412 10.940 1.00 96.88 119 LEU A N 1
ATOM 823 C CA . LEU A 1 119 ? -12.365 -16.053 9.899 1.00 96.88 119 LEU A CA 1
ATOM 824 C C . LEU A 1 119 ? -12.000 -16.641 8.533 1.00 96.88 119 LEU A C 1
ATOM 826 O O . LEU A 1 119 ? -12.905 -16.931 7.760 1.00 96.88 119 LEU A O 1
ATOM 830 N N . ALA A 1 120 ? -10.710 -16.812 8.236 1.00 96.50 120 ALA A N 1
ATOM 831 C CA . ALA A 1 120 ? -10.244 -17.395 6.982 1.00 96.50 120 ALA A CA 1
ATOM 832 C C . ALA A 1 120 ? -8.883 -18.088 7.145 1.00 96.50 120 ALA A C 1
ATOM 834 O O . ALA A 1 120 ? -8.058 -17.668 7.959 1.00 96.50 120 ALA A O 1
ATOM 835 N N . ASP A 1 121 ? -8.636 -19.106 6.315 1.00 95.38 121 ASP A N 1
ATOM 836 C CA . ASP A 1 121 ? -7.342 -19.800 6.237 1.00 95.38 121 ASP A CA 1
ATOM 837 C C . ASP A 1 121 ? -6.234 -18.887 5.683 1.00 95.38 121 ASP A C 1
ATOM 839 O O . ASP A 1 121 ? -5.072 -18.977 6.083 1.00 95.38 121 ASP A O 1
ATOM 843 N N . GLU A 1 122 ? -6.600 -17.981 4.774 1.00 96.75 122 GLU A N 1
ATOM 844 C CA . GLU A 1 122 ? -5.710 -16.985 4.190 1.00 96.75 122 GLU A CA 1
ATOM 845 C C . GLU A 1 122 ? -6.404 -15.622 4.122 1.00 96.75 122 GLU A C 1
ATOM 847 O O . GLU A 1 122 ? -7.592 -15.512 3.821 1.00 96.75 122 GLU A O 1
ATOM 852 N N . VAL A 1 123 ? -5.637 -14.563 4.375 1.00 97.69 123 VAL A N 1
ATOM 853 C CA . VAL A 1 123 ? -6.077 -13.175 4.210 1.00 97.69 123 VAL A CA 1
ATOM 854 C C . VAL A 1 123 ? -5.115 -12.430 3.297 1.00 97.69 123 VAL A C 1
ATOM 856 O O . VAL A 1 123 ? -3.910 -12.686 3.305 1.00 97.69 123 VAL A O 1
ATOM 859 N N . GLN A 1 124 ? -5.621 -11.456 2.540 1.00 97.25 124 GLN A N 1
ATOM 860 C CA . GLN A 1 124 ? -4.782 -10.649 1.651 1.00 97.25 124 GLN A CA 1
ATOM 861 C C . GLN A 1 124 ? -4.498 -9.289 2.282 1.00 97.25 124 GLN A C 1
ATOM 863 O O . GLN A 1 124 ? -5.412 -8.532 2.603 1.00 97.25 124 GLN A O 1
ATOM 868 N N . LEU A 1 125 ? -3.221 -8.945 2.435 1.00 95.69 125 LEU A N 1
ATOM 869 C CA . LEU A 1 125 ? -2.816 -7.598 2.832 1.00 95.69 125 LEU A CA 1
ATOM 870 C C . LEU A 1 125 ? -2.737 -6.702 1.600 1.00 95.69 125 LEU A C 1
ATOM 872 O O . LEU A 1 125 ? -2.134 -7.069 0.591 1.00 95.69 125 LEU A O 1
ATOM 876 N N . THR A 1 126 ? -3.304 -5.503 1.691 1.00 93.00 126 THR A N 1
ATOM 877 C CA . THR A 1 126 ? -3.352 -4.583 0.555 1.00 93.00 126 THR A CA 1
ATOM 878 C C . THR A 1 126 ? -2.352 -3.427 0.694 1.00 93.00 126 THR A C 1
ATOM 880 O O . THR A 1 126 ? -2.013 -3.005 1.808 1.00 93.00 126 THR A O 1
ATOM 883 N N . PRO A 1 127 ? -1.929 -2.806 -0.425 1.00 89.88 127 PRO A N 1
ATOM 884 C CA . PRO A 1 127 ? -1.124 -1.581 -0.401 1.00 89.88 127 PRO A CA 1
ATOM 885 C C . PRO A 1 127 ? -1.808 -0.371 0.264 1.00 89.88 127 PRO A C 1
ATOM 887 O O . PRO A 1 127 ? -1.150 0.635 0.534 1.00 89.88 127 PRO A O 1
ATOM 890 N N . TRP A 1 128 ? -3.115 -0.444 0.545 1.00 90.75 128 TRP A N 1
ATOM 891 C CA . TRP A 1 128 ? -3.896 0.636 1.156 1.00 90.75 128 TRP A CA 1
ATOM 892 C C . TRP A 1 128 ? -4.029 0.519 2.673 1.00 90.75 128 TRP A C 1
ATOM 894 O O . TRP A 1 128 ? -4.780 1.292 3.264 1.00 90.75 128 TRP A O 1
ATOM 904 N N . ARG A 1 129 ? -3.259 -0.381 3.307 1.00 94.44 129 ARG A N 1
ATOM 905 C CA . ARG A 1 129 ? -3.349 -0.693 4.746 1.00 94.44 129 ARG A CA 1
ATOM 906 C C . ARG A 1 129 ? -4.696 -1.318 5.115 1.00 94.44 129 ARG A C 1
ATOM 908 O O . ARG A 1 129 ? -5.213 -1.065 6.197 1.00 94.44 129 ARG A O 1
ATOM 915 N N . SER A 1 130 ? -5.266 -2.115 4.221 1.00 95.88 130 SER A N 1
ATOM 916 C CA . SER A 1 130 ? -6.422 -2.955 4.529 1.00 95.88 130 SER A CA 1
ATOM 917 C C . SER A 1 130 ? -6.050 -4.432 4.501 1.00 95.88 130 SER A C 1
ATOM 919 O O . SER A 1 130 ? -5.015 -4.818 3.949 1.00 95.88 130 SER A O 1
ATOM 921 N N . VAL A 1 131 ? -6.899 -5.238 5.125 1.00 97.94 131 VAL A N 1
ATOM 922 C CA . VAL A 1 131 ? -6.892 -6.695 5.035 1.00 97.94 131 VAL A CA 1
ATOM 923 C C . VAL A 1 131 ? -8.170 -7.146 4.336 1.00 97.94 131 VAL A C 1
ATOM 925 O O . VAL A 1 131 ? -9.242 -6.598 4.593 1.00 97.94 131 VAL A O 1
ATOM 928 N N . VAL A 1 132 ? -8.048 -8.110 3.430 1.00 98.31 132 VAL A N 1
ATOM 929 C CA . VAL A 1 132 ? -9.172 -8.782 2.779 1.00 98.31 132 VAL A CA 1
ATOM 930 C C . VAL A 1 132 ? -9.365 -10.137 3.442 1.00 98.31 132 VAL A C 1
ATOM 932 O O . VAL A 1 132 ? -8.432 -10.941 3.458 1.00 98.31 132 VAL A O 1
ATOM 935 N N . VAL A 1 133 ? -10.564 -10.378 3.964 1.00 98.38 133 VAL A N 1
ATOM 936 C CA . VAL A 1 133 ? -11.040 -11.694 4.401 1.00 98.38 133 VAL A CA 1
ATOM 937 C C . VAL A 1 133 ? -11.908 -12.246 3.268 1.00 98.38 133 VAL A C 1
ATOM 939 O O . VAL A 1 133 ? -13.016 -11.738 3.078 1.00 98.38 133 VAL A O 1
ATOM 942 N N . PRO A 1 134 ? -11.393 -13.176 2.448 1.00 97.94 134 PRO A N 1
ATOM 943 C CA . PRO A 1 134 ? -12.128 -13.705 1.307 1.00 97.94 134 PRO A CA 1
ATOM 944 C C . PRO A 1 134 ? -13.115 -14.798 1.734 1.00 97.94 134 PRO A C 1
ATOM 946 O O . PRO A 1 134 ? -13.078 -15.287 2.861 1.00 97.94 134 PRO A O 1
ATOM 949 N N . ASP A 1 135 ? -13.947 -15.218 0.786 1.00 97.31 135 ASP A N 1
ATOM 950 C CA . ASP A 1 135 ? -14.688 -16.478 0.813 1.00 97.31 135 ASP A CA 1
ATOM 951 C C . ASP A 1 135 ? -15.699 -16.625 1.960 1.00 97.31 135 ASP A C 1
ATOM 953 O O . ASP A 1 135 ? -16.024 -17.738 2.375 1.00 97.31 135 ASP A O 1
ATOM 957 N N . LEU A 1 136 ? -16.268 -15.512 2.430 1.00 97.75 136 LEU A N 1
ATOM 958 C CA . LEU A 1 136 ? -17.360 -15.549 3.397 1.00 97.75 136 LEU A CA 1
ATOM 959 C C . LEU A 1 136 ? -18.671 -15.937 2.709 1.00 97.75 136 LEU A C 1
ATOM 961 O O . LEU A 1 136 ? -19.010 -15.431 1.633 1.00 97.75 136 LEU A O 1
ATOM 965 N N . ALA A 1 137 ? -19.428 -16.822 3.356 1.00 96.88 137 ALA A N 1
ATOM 966 C CA . ALA A 1 137 ? -20.827 -17.048 3.017 1.00 96.88 137 ALA A CA 1
ATOM 967 C C . ALA A 1 137 ? -21.643 -15.781 3.318 1.00 96.88 137 ALA A C 1
ATOM 969 O O . ALA A 1 137 ? -21.334 -15.064 4.268 1.00 96.88 137 ALA A O 1
ATOM 970 N N . GLU A 1 138 ? -22.676 -15.511 2.515 1.00 94.69 138 GLU A N 1
ATOM 971 C CA . GLU A 1 138 ? -23.488 -14.287 2.610 1.00 94.69 138 GLU A CA 1
ATOM 972 C C . GLU A 1 138 ? -24.071 -14.070 4.018 1.00 94.69 138 GLU A C 1
ATOM 974 O O . GLU A 1 138 ? -24.045 -12.955 4.532 1.00 94.69 138 GLU A O 1
ATOM 979 N N . ASP A 1 139 ? -24.510 -15.142 4.679 1.00 96.06 139 ASP A N 1
ATOM 980 C CA . ASP A 1 139 ? -25.074 -15.119 6.032 1.00 96.06 139 ASP A CA 1
ATOM 981 C C . ASP A 1 139 ? -24.036 -14.899 7.149 1.00 96.06 139 ASP A C 1
ATOM 983 O O . ASP A 1 139 ? -24.407 -14.539 8.264 1.00 96.06 139 ASP A O 1
ATOM 987 N N . ALA A 1 140 ? -22.742 -15.063 6.859 1.00 96.94 140 ALA A N 1
ATOM 988 C CA . ALA A 1 140 ? -21.645 -14.852 7.805 1.00 96.94 140 ALA A CA 1
ATOM 989 C C . ALA A 1 140 ? -21.008 -13.452 7.707 1.00 96.94 140 ALA A C 1
ATOM 991 O O . ALA A 1 140 ? -20.207 -13.077 8.570 1.00 96.94 140 ALA A O 1
ATOM 992 N N . VAL A 1 141 ? -21.329 -12.675 6.663 1.00 97.50 141 VAL A N 1
ATOM 993 C CA . VAL A 1 141 ? -20.677 -11.384 6.374 1.00 97.50 141 VAL A CA 1
ATOM 994 C C . VAL A 1 141 ? -20.890 -10.380 7.501 1.00 97.50 141 VAL A C 1
ATOM 996 O O . VAL A 1 141 ? -19.922 -9.792 7.985 1.00 97.50 141 VAL A O 1
ATOM 999 N N . ASP A 1 142 ? -22.133 -10.193 7.942 1.00 97.44 142 ASP A N 1
ATOM 1000 C CA . ASP A 1 142 ? -22.463 -9.186 8.953 1.00 97.44 142 ASP A CA 1
ATOM 1001 C C . ASP A 1 142 ? -21.813 -9.509 10.305 1.00 97.44 142 ASP A C 1
ATOM 1003 O O . ASP A 1 142 ? -21.221 -8.630 10.939 1.00 97.44 142 ASP A O 1
ATOM 1007 N N . ASP A 1 143 ? -21.829 -10.778 10.717 1.00 98.12 143 ASP A N 1
ATOM 1008 C CA . ASP A 1 143 ? -21.198 -11.226 11.961 1.00 98.12 143 ASP A CA 1
ATOM 1009 C C . ASP A 1 143 ? -19.674 -11.037 11.926 1.00 98.12 143 ASP A C 1
ATOM 1011 O O . ASP A 1 143 ? -19.080 -10.524 12.885 1.00 98.12 143 ASP A O 1
ATOM 1015 N N . ALA A 1 144 ? -19.030 -11.382 10.805 1.00 98.00 144 ALA A N 1
ATOM 1016 C CA . ALA A 1 144 ? -17.600 -11.161 10.607 1.00 98.00 144 ALA A CA 1
ATOM 1017 C C . ALA A 1 144 ? -17.253 -9.662 10.615 1.00 98.00 144 ALA A C 1
ATOM 1019 O O . ALA A 1 144 ? -16.296 -9.249 11.281 1.00 98.00 144 ALA A O 1
ATOM 1020 N N . ALA A 1 145 ? -18.049 -8.831 9.937 1.00 98.06 145 ALA A N 1
ATOM 1021 C CA . ALA A 1 145 ? -17.866 -7.384 9.902 1.00 98.06 145 ALA A CA 1
ATOM 1022 C C . ALA A 1 145 ? -18.005 -6.764 11.300 1.00 98.06 145 ALA A C 1
ATOM 1024 O O . ALA A 1 145 ? -17.152 -5.972 11.710 1.00 98.06 145 ALA A O 1
ATOM 1025 N N . VAL A 1 146 ? -19.018 -7.163 12.077 1.00 98.19 146 VAL A N 1
ATOM 1026 C CA . VAL A 1 146 ? -19.208 -6.709 13.463 1.00 98.19 146 VAL A CA 1
ATOM 1027 C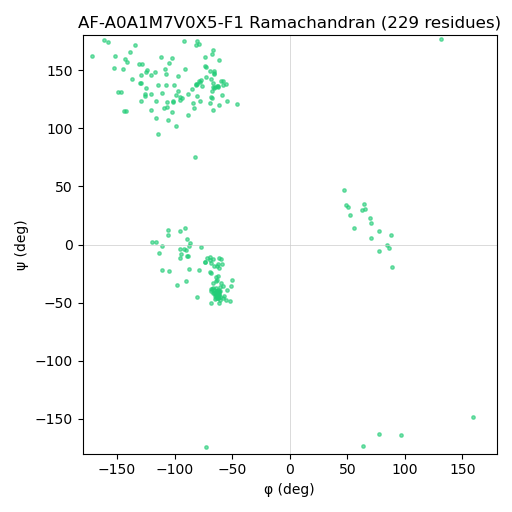 C . VAL A 1 146 ? -18.035 -7.132 14.346 1.00 98.19 146 VAL A C 1
ATOM 1029 O O . VAL A 1 146 ? -17.529 -6.315 15.124 1.00 98.19 146 VAL A O 1
ATOM 1032 N N . ALA A 1 147 ? -17.575 -8.381 14.235 1.00 98.00 147 ALA A N 1
ATOM 1033 C CA . ALA A 1 147 ? -16.443 -8.877 15.011 1.00 98.00 147 ALA A CA 1
ATOM 1034 C C . ALA A 1 147 ? -15.163 -8.080 14.715 1.00 98.00 147 ALA A C 1
ATOM 1036 O O . ALA A 1 147 ? -14.503 -7.612 15.645 1.00 98.00 147 ALA A O 1
ATOM 1037 N N . LEU A 1 148 ? -14.845 -7.863 13.436 1.00 97.81 148 LEU A N 1
ATOM 1038 C CA . LEU A 1 148 ? -13.681 -7.081 13.011 1.00 97.81 148 LEU A CA 1
ATOM 1039 C C . LEU A 1 148 ? -13.804 -5.617 13.444 1.00 97.81 148 LEU A C 1
ATOM 1041 O O . LEU A 1 148 ? -12.856 -5.050 13.992 1.00 97.81 148 LEU A O 1
ATOM 1045 N N . HIS A 1 149 ? -14.980 -5.012 13.280 1.00 97.38 149 HIS A N 1
ATOM 1046 C CA . HIS A 1 149 ? -15.214 -3.621 13.658 1.00 97.38 149 HIS A CA 1
ATOM 1047 C C . HIS A 1 149 ? -14.987 -3.372 15.155 1.00 97.38 149 HIS A C 1
ATOM 1049 O O . HIS A 1 149 ? -14.354 -2.386 15.532 1.00 97.38 149 HIS A O 1
ATOM 1055 N N . ARG A 1 150 ? -15.406 -4.305 16.022 1.00 96.88 150 ARG A N 1
ATOM 1056 C CA . ARG A 1 150 ? -15.174 -4.230 17.478 1.00 96.88 150 ARG A CA 1
ATOM 1057 C C . ARG A 1 150 ? -13.694 -4.217 17.866 1.00 96.88 150 ARG A C 1
ATOM 1059 O O . ARG A 1 150 ? -13.365 -3.766 18.959 1.00 96.88 150 ARG A O 1
ATOM 1066 N N . THR A 1 151 ? -12.805 -4.669 16.983 1.00 96.12 151 THR A N 1
ATOM 1067 C CA . THR A 1 151 ? -11.346 -4.600 17.180 1.00 96.12 151 THR A CA 1
ATOM 1068 C C . THR A 1 151 ? -10.723 -3.299 16.662 1.00 96.12 151 THR A C 1
ATOM 1070 O O . THR A 1 151 ? -9.504 -3.152 16.671 1.00 96.12 151 THR A O 1
ATOM 1073 N N . GLY A 1 152 ? -11.535 -2.346 16.195 1.00 95.38 152 GLY A N 1
ATOM 1074 C CA . GLY A 1 152 ? -11.074 -1.067 15.652 1.00 95.38 152 GLY A CA 1
ATOM 1075 C C . GLY A 1 152 ? -10.758 -1.088 14.155 1.00 95.38 152 GLY A C 1
ATOM 1076 O O . GLY A 1 152 ? -10.237 -0.098 13.641 1.00 95.38 152 GLY A O 1
ATOM 107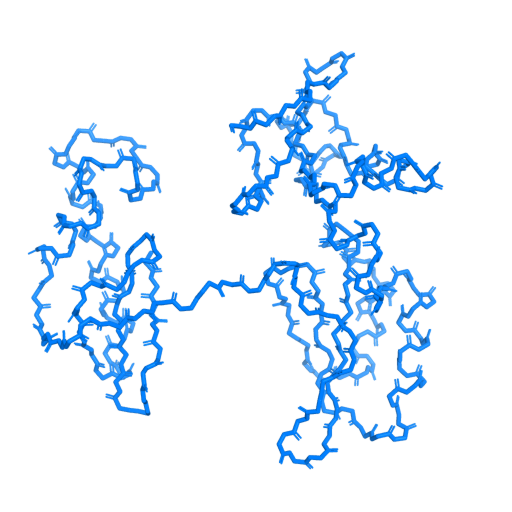7 N N . MET A 1 153 ? -11.066 -2.178 13.442 1.00 97.19 153 MET A N 1
ATOM 1078 C CA . MET A 1 153 ? -11.014 -2.171 11.979 1.00 97.19 153 MET A CA 1
ATOM 1079 C C . MET A 1 153 ? -12.172 -1.360 11.386 1.00 97.19 153 MET A C 1
ATOM 1081 O O . MET A 1 153 ? -13.241 -1.203 11.983 1.00 97.19 153 MET A O 1
ATOM 1085 N N . VAL A 1 154 ? -11.943 -0.821 10.193 1.00 96.88 154 VAL A N 1
ATOM 1086 C CA . VAL A 1 154 ? -12.794 0.202 9.587 1.00 96.88 154 VAL A CA 1
ATOM 1087 C C . VAL A 1 154 ? -13.349 -0.280 8.252 1.00 96.88 154 VAL A C 1
ATOM 1089 O O . VAL A 1 154 ? -12.594 -0.695 7.376 1.00 96.88 154 VAL A O 1
ATOM 1092 N N . PHE A 1 155 ? -14.663 -0.156 8.081 1.00 96.81 155 PHE A N 1
ATOM 1093 C CA . PHE A 1 155 ? -15.366 -0.458 6.827 1.00 96.81 155 PHE A CA 1
ATOM 1094 C C . PHE A 1 155 ? -15.978 0.783 6.161 1.00 96.81 155 PHE A C 1
ATOM 1096 O O . PHE A 1 155 ? -16.466 0.696 5.041 1.00 96.81 155 PHE A O 1
ATOM 1103 N N . ASP A 1 156 ? -15.938 1.937 6.833 1.00 94.19 156 ASP A N 1
ATOM 1104 C CA . ASP A 1 156 ? -16.444 3.206 6.311 1.00 94.19 156 ASP A CA 1
ATOM 1105 C C . ASP A 1 156 ? -15.391 3.897 5.432 1.00 94.19 156 ASP A C 1
ATOM 1107 O O . ASP A 1 156 ? -14.284 4.207 5.890 1.00 94.19 156 ASP A O 1
ATOM 1111 N N . ALA A 1 157 ? -15.746 4.155 4.172 1.00 91.88 157 ALA A N 1
ATOM 1112 C CA . ALA A 1 157 ? -14.891 4.833 3.202 1.00 91.88 157 ALA A CA 1
ATOM 1113 C C . ALA A 1 157 ? -14.584 6.287 3.602 1.00 91.88 157 ALA A C 1
ATOM 1115 O O . ALA A 1 157 ? -13.503 6.798 3.284 1.00 91.88 157 ALA A O 1
ATOM 1116 N N . GLU A 1 158 ? -15.485 6.925 4.354 1.00 91.38 158 GLU A N 1
ATOM 1117 C CA . GLU A 1 158 ? -15.332 8.303 4.827 1.00 91.38 158 GLU A CA 1
ATOM 1118 C C . GLU A 1 158 ? -14.582 8.415 6.157 1.00 91.38 158 GLU A C 1
ATOM 1120 O O . GLU A 1 158 ? -14.286 9.520 6.620 1.00 91.38 158 GLU A O 1
ATOM 1125 N N . SER A 1 159 ? -14.180 7.288 6.748 1.00 93.75 159 SER A N 1
ATOM 1126 C CA . SER A 1 159 ? -13.371 7.293 7.960 1.00 93.75 159 SER A CA 1
ATOM 1127 C C . SER A 1 159 ? -12.052 8.056 7.761 1.00 93.75 159 SER A C 1
ATOM 1129 O O . SER A 1 159 ? -11.360 7.850 6.758 1.00 93.75 159 SER A O 1
ATOM 1131 N N . PRO A 1 160 ? -11.590 8.843 8.754 1.00 94.81 160 PRO A N 1
ATOM 1132 C CA . PRO A 1 160 ? -10.268 9.471 8.727 1.00 94.81 160 PRO A CA 1
ATOM 1133 C C . PRO A 1 160 ? -9.124 8.499 8.409 1.00 94.81 160 PRO A C 1
ATOM 1135 O O . PRO A 1 160 ? -8.135 8.879 7.780 1.00 94.81 160 PRO A O 1
ATOM 1138 N N . TRP A 1 161 ? -9.262 7.226 8.789 1.00 95.56 161 TRP A N 1
ATOM 1139 C CA . TRP A 1 161 ? -8.244 6.196 8.582 1.00 95.56 161 TRP A CA 1
ATOM 1140 C C . TRP A 1 161 ? -8.021 5.805 7.113 1.00 95.56 161 TRP A C 1
ATOM 1142 O O . TRP A 1 161 ? -6.967 5.247 6.787 1.00 95.56 161 TRP A O 1
ATOM 1152 N N . THR A 1 162 ? -8.935 6.161 6.203 1.00 92.88 162 THR A N 1
ATOM 1153 C CA . THR A 1 162 ? -8.723 6.007 4.753 1.00 92.88 162 THR A CA 1
ATOM 1154 C C . THR A 1 162 ? -7.835 7.120 4.178 1.00 92.88 162 THR A C 1
ATOM 1156 O O . THR A 1 162 ? -7.178 6.926 3.150 1.00 92.88 162 THR A O 1
ATOM 1159 N N . ARG A 1 163 ? -7.739 8.268 4.870 1.00 93.06 163 ARG A N 1
ATOM 1160 C CA . ARG A 1 163 ? -7.035 9.487 4.420 1.00 93.06 163 ARG A CA 1
ATOM 1161 C C . ARG A 1 163 ? -5.770 9.806 5.220 1.00 93.06 163 ARG A C 1
ATOM 1163 O O . ARG A 1 163 ? -4.896 10.508 4.709 1.00 93.06 163 ARG A O 1
ATOM 1170 N N . VAL A 1 164 ? -5.649 9.292 6.442 1.00 95.56 164 VAL A N 1
ATOM 1171 C CA . VAL A 1 164 ? -4.493 9.493 7.325 1.00 95.56 164 VAL A CA 1
ATOM 1172 C C . VAL A 1 164 ? -3.551 8.297 7.248 1.00 95.56 164 VAL A C 1
ATOM 1174 O O . VAL A 1 164 ? -3.937 7.139 7.408 1.00 95.56 164 VAL A O 1
ATOM 1177 N N . THR A 1 165 ? -2.278 8.586 7.010 1.00 95.94 165 THR A N 1
ATOM 1178 C CA . THR A 1 165 ? -1.204 7.594 6.937 1.00 95.94 165 THR A CA 1
ATOM 1179 C C . THR A 1 165 ? -0.036 8.040 7.800 1.00 95.94 165 THR A C 1
ATOM 1181 O O . THR A 1 165 ? 0.140 9.234 8.028 1.00 95.94 165 THR A O 1
ATOM 1184 N N . ALA A 1 166 ? 0.785 7.098 8.252 1.00 97.31 166 ALA A N 1
ATOM 1185 C CA . ALA A 1 166 ? 2.000 7.417 8.984 1.00 97.31 166 ALA A CA 1
ATOM 1186 C C . ALA A 1 166 ? 3.110 6.424 8.651 1.00 97.31 166 ALA A C 1
ATOM 1188 O O . ALA A 1 166 ? 2.844 5.257 8.3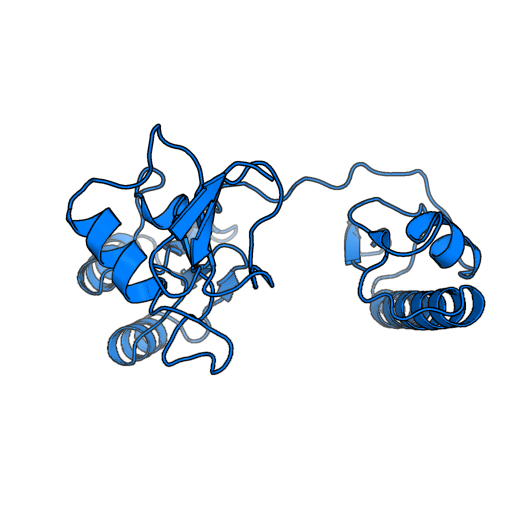44 1.00 97.31 166 ALA A O 1
ATOM 1189 N N . CYS A 1 167 ? 4.361 6.872 8.741 1.00 97.62 167 CYS A N 1
ATOM 1190 C CA . CYS A 1 167 ? 5.492 5.953 8.744 1.00 97.62 167 CYS A CA 1
ATOM 1191 C C . CYS A 1 167 ? 5.574 5.195 10.086 1.00 97.62 167 CYS A C 1
ATOM 1193 O O . CYS A 1 167 ? 4.692 5.303 10.939 1.00 97.62 167 CYS A O 1
ATOM 1195 N N . ALA A 1 168 ? 6.626 4.396 10.285 1.00 97.12 168 ALA A N 1
ATOM 1196 C CA . ALA A 1 168 ? 6.795 3.634 11.523 1.00 97.12 168 ALA A CA 1
ATOM 1197 C C . ALA A 1 168 ? 6.878 4.515 12.785 1.00 97.12 168 ALA A C 1
ATOM 1199 O O . ALA A 1 168 ? 6.409 4.083 13.833 1.00 97.12 168 ALA A O 1
ATOM 1200 N N . GLY A 1 169 ? 7.444 5.725 12.678 1.00 97.62 169 GLY A N 1
ATOM 1201 C CA . GLY A 1 169 ? 7.632 6.622 13.820 1.00 97.62 169 GLY A CA 1
ATOM 1202 C C . GLY A 1 169 ? 8.566 6.072 14.895 1.00 97.62 169 GLY A C 1
ATOM 1203 O O . GLY A 1 169 ? 9.195 5.030 14.716 1.00 97.62 169 GLY A O 1
ATOM 1204 N N . GLN A 1 170 ? 8.669 6.772 16.021 1.00 97.38 170 GLN A N 1
ATOM 1205 C CA . GLN A 1 170 ? 9.122 6.154 17.267 1.00 97.38 170 GLN A CA 1
ATOM 1206 C C . GLN A 1 170 ? 8.000 5.260 17.826 1.00 97.38 170 GLN A C 1
ATOM 1208 O O . GLN A 1 170 ? 6.841 5.496 17.506 1.00 97.38 170 GLN A O 1
ATOM 1213 N N . PRO A 1 171 ? 8.322 4.218 18.610 1.00 95.81 171 PRO A N 1
ATOM 1214 C CA . PRO A 1 171 ? 9.659 3.655 18.823 1.00 95.81 171 PRO A CA 1
ATOM 1215 C C . PRO A 1 171 ? 10.145 2.771 17.653 1.00 95.81 171 PRO A C 1
ATOM 1217 O O . PRO A 1 171 ? 11.272 2.286 17.678 1.00 95.81 171 PRO A O 1
ATOM 1220 N N . GLY A 1 172 ? 9.331 2.555 16.612 1.00 95.19 172 GLY A N 1
ATOM 1221 C CA . GLY A 1 172 ? 9.614 1.602 15.526 1.00 95.19 172 GLY A CA 1
ATOM 1222 C C . GLY A 1 172 ? 10.761 1.973 14.572 1.00 95.19 172 GLY A C 1
ATOM 1223 O O . GLY A 1 172 ? 11.170 1.154 13.752 1.00 95.19 172 GLY A O 1
ATOM 1224 N N . CYS A 1 173 ? 11.283 3.197 14.637 1.00 97.88 173 CYS A N 1
ATOM 1225 C CA . CYS A 1 173 ? 12.359 3.691 13.787 1.00 97.88 173 CYS A CA 1
ATOM 1226 C C . CYS A 1 173 ? 13.286 4.620 14.576 1.00 97.88 173 CYS A C 1
ATOM 1228 O O . CYS A 1 173 ? 12.911 5.738 14.923 1.00 97.88 173 CYS A O 1
ATOM 1230 N N . ALA A 1 174 ? 14.544 4.209 14.755 1.00 97.38 174 ALA A N 1
ATOM 1231 C CA . ALA A 1 174 ? 15.569 4.992 15.457 1.00 97.38 174 ALA A CA 1
ATOM 1232 C C . ALA A 1 174 ? 15.905 6.342 14.790 1.00 97.38 174 ALA A C 1
ATOM 1234 O O . ALA A 1 174 ? 16.522 7.203 15.404 1.00 97.38 174 ALA A O 1
ATOM 1235 N N . LYS A 1 175 ? 15.523 6.533 13.519 1.00 97.00 175 LYS A N 1
ATOM 1236 C CA . LYS A 1 175 ? 15.723 7.796 12.786 1.00 97.00 175 LYS A CA 1
ATOM 1237 C C . LYS A 1 175 ? 14.548 8.762 12.931 1.00 97.00 175 LYS A C 1
ATOM 1239 O O . LYS A 1 175 ? 14.588 9.837 12.339 1.00 97.00 175 LYS A O 1
ATOM 1244 N N . SER A 1 176 ? 13.477 8.339 13.597 1.00 97.94 176 SER A N 1
ATOM 1245 C CA . SER A 1 176 ? 12.295 9.162 13.810 1.00 97.94 176 SER A CA 1
ATOM 1246 C C . SER A 1 176 ? 12.532 10.147 14.948 1.00 97.94 176 SER A C 1
ATOM 1248 O O . SER A 1 176 ? 13.122 9.791 15.966 1.00 97.94 176 SER A O 1
ATOM 1250 N N . LEU A 1 177 ? 12.030 11.365 14.782 1.00 98.31 177 LEU A N 1
ATOM 1251 C CA . LEU A 1 177 ? 12.101 12.438 15.770 1.00 98.31 177 LEU A CA 1
ATOM 1252 C C . LEU A 1 177 ? 10.852 12.512 16.663 1.00 98.31 177 LEU A C 1
ATOM 1254 O O . LEU A 1 177 ? 10.854 13.273 17.622 1.00 98.31 177 LEU A O 1
ATOM 1258 N N . ALA A 1 178 ? 9.801 11.746 16.348 1.00 98.19 178 ALA A N 1
ATOM 1259 C CA . ALA A 1 178 ? 8.549 11.704 17.107 1.00 98.19 178 ALA A CA 1
ATOM 1260 C C . ALA A 1 178 ? 7.830 10.348 16.980 1.00 98.19 178 ALA A C 1
ATOM 1262 O O . ALA A 1 178 ? 8.091 9.579 16.041 1.00 98.19 178 ALA A O 1
ATOM 1263 N N . ASP A 1 179 ? 6.894 10.071 17.890 1.00 98.00 179 ASP A N 1
ATOM 1264 C CA . ASP A 1 179 ? 5.901 8.997 17.751 1.00 98.00 179 ASP A CA 1
ATOM 1265 C C . ASP A 1 179 ? 4.730 9.481 16.884 1.00 98.00 179 ASP A C 1
ATOM 1267 O O . ASP A 1 179 ? 3.631 9.793 17.338 1.00 98.00 179 ASP A O 1
ATOM 1271 N N . VAL A 1 180 ? 4.988 9.543 15.578 1.00 98.25 180 VAL A N 1
ATOM 1272 C CA . VAL A 1 180 ? 4.017 10.061 14.607 1.00 98.25 180 VAL A CA 1
ATOM 1273 C C . VAL A 1 180 ? 2.734 9.235 14.516 1.00 98.25 180 VAL A C 1
ATOM 1275 O O . VAL A 1 180 ? 1.733 9.717 13.992 1.00 98.25 180 VAL A O 1
ATOM 1278 N N . ARG A 1 181 ? 2.753 7.982 14.985 1.00 97.56 181 ARG A N 1
ATOM 1279 C CA . ARG A 1 181 ? 1.575 7.112 14.983 1.00 97.56 181 ARG A CA 1
ATOM 1280 C C . ARG A 1 181 ? 0.667 7.442 16.158 1.00 97.56 181 ARG A C 1
ATOM 1282 O O . ARG A 1 181 ? -0.539 7.556 15.948 1.00 97.56 181 ARG A O 1
ATOM 1289 N N . ALA A 1 182 ? 1.236 7.621 17.351 1.00 97.56 182 ALA A N 1
ATOM 1290 C CA . ALA A 1 182 ? 0.490 8.085 18.515 1.00 97.56 182 ALA A CA 1
ATOM 1291 C C . ALA A 1 182 ? -0.111 9.475 18.266 1.00 97.56 182 ALA A C 1
ATOM 1293 O O . ALA A 1 182 ? -1.306 9.667 18.487 1.00 97.56 182 ALA A O 1
ATOM 1294 N N . ASP A 1 183 ? 0.675 10.399 17.710 1.00 97.62 183 ASP A N 1
ATOM 1295 C CA . ASP A 1 183 ? 0.216 11.762 17.427 1.00 97.62 183 ASP A CA 1
ATOM 1296 C C . ASP A 1 183 ? -0.914 11.787 16.384 1.00 97.62 183 ASP A C 1
ATOM 1298 O O . ASP A 1 183 ? -1.953 12.413 16.605 1.00 97.62 183 ASP A O 1
ATOM 1302 N N . ALA A 1 184 ? -0.775 11.039 15.280 1.00 97.44 184 ALA A N 1
ATOM 1303 C CA . ALA A 1 184 ? -1.832 10.923 14.276 1.00 97.44 184 ALA A CA 1
ATOM 1304 C C . ALA A 1 184 ? -3.114 10.297 14.854 1.00 97.44 184 ALA A C 1
ATOM 1306 O O . ALA A 1 184 ? -4.216 10.749 14.543 1.00 97.44 184 ALA A O 1
ATOM 1307 N N . ALA A 1 185 ? -2.985 9.277 15.709 1.00 97.06 185 ALA A N 1
ATOM 1308 C CA . ALA A 1 185 ? -4.130 8.641 16.353 1.00 97.06 185 ALA A CA 1
ATOM 1309 C C . ALA A 1 185 ? -4.847 9.567 17.337 1.00 97.06 185 ALA A C 1
ATOM 1311 O O . ALA A 1 185 ? -6.076 9.625 17.319 1.00 97.06 185 ALA A O 1
ATOM 1312 N N . ALA A 1 186 ? -4.107 10.333 18.141 1.00 97.69 186 ALA A N 1
ATOM 1313 C CA . ALA A 1 186 ? -4.681 11.335 19.035 1.00 97.69 186 ALA A CA 1
ATOM 1314 C C . ALA A 1 186 ? -5.429 12.426 18.250 1.00 97.69 186 ALA A C 1
ATOM 1316 O O . ALA A 1 186 ? -6.534 12.828 18.622 1.00 97.69 186 ALA A O 1
ATOM 1317 N N . ALA A 1 187 ? -4.869 12.868 17.125 1.00 96.25 187 ALA A N 1
ATOM 1318 C CA . ALA A 1 187 ? -5.485 13.883 16.281 1.00 96.25 187 ALA A CA 1
ATOM 1319 C C . ALA A 1 187 ? -6.769 13.373 15.583 1.00 96.25 187 ALA A C 1
ATOM 1321 O O . ALA A 1 187 ? -7.780 14.076 15.558 1.00 96.25 187 ALA A O 1
ATOM 1322 N N . VAL A 1 188 ? -6.789 12.119 15.108 1.00 96.50 188 VAL A N 1
ATOM 1323 C CA . VAL A 1 188 ? -8.024 11.469 14.622 1.00 96.50 188 VAL A CA 1
ATOM 1324 C C . VAL A 1 188 ? -9.060 11.330 15.744 1.00 96.50 188 VAL A C 1
ATOM 1326 O O . VAL A 1 188 ? -10.219 11.684 15.546 1.00 96.50 188 VAL A O 1
ATOM 1329 N N . ALA A 1 189 ? -8.659 10.869 16.933 1.00 95.94 189 ALA A N 1
ATOM 1330 C CA . ALA A 1 189 ? -9.568 10.659 18.064 1.00 95.94 189 ALA A CA 1
ATOM 1331 C C . ALA A 1 189 ? -10.217 11.959 18.574 1.00 95.94 189 ALA A C 1
ATOM 1333 O O . ALA A 1 189 ? -11.349 11.944 19.048 1.00 95.94 189 ALA A O 1
ATOM 1334 N N . THR A 1 190 ? -9.512 13.085 18.458 1.00 96.12 190 THR A N 1
ATOM 1335 C CA . THR A 1 190 ? -10.012 14.425 18.819 1.00 96.12 190 THR A CA 1
ATOM 1336 C C . THR A 1 190 ? -10.774 15.120 17.687 1.00 96.12 190 THR A C 1
ATOM 1338 O O . THR A 1 190 ? -11.215 16.253 17.861 1.00 96.12 190 THR A O 1
ATOM 1341 N N . GLY A 1 191 ? -10.937 14.468 16.530 1.00 93.25 191 GLY A N 1
ATOM 1342 C CA . GLY A 1 191 ? -11.658 15.021 15.380 1.00 93.25 191 GLY A CA 1
ATOM 1343 C C . GLY A 1 191 ? -10.927 16.165 14.670 1.00 93.25 191 GLY A C 1
ATOM 1344 O O . GLY A 1 191 ? -11.549 16.928 13.939 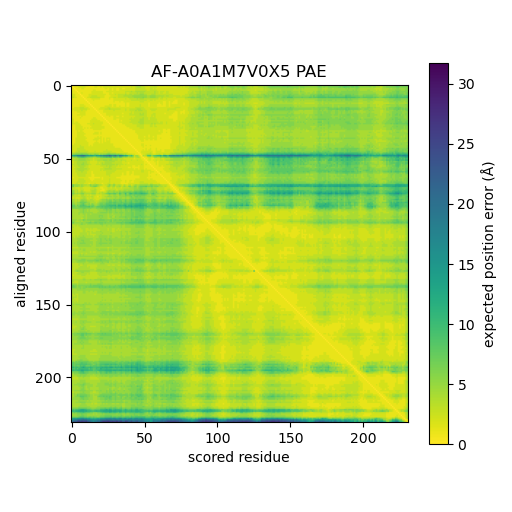1.00 93.25 191 GLY A O 1
ATOM 1345 N N . THR A 1 192 ? -9.614 16.302 14.875 1.00 90.94 192 THR A N 1
ATOM 1346 C CA . THR A 1 192 ? -8.794 17.345 14.227 1.00 90.94 192 THR A CA 1
ATOM 1347 C C . THR A 1 192 ? -8.224 16.907 12.875 1.00 90.94 192 THR A C 1
ATOM 1349 O O . THR A 1 192 ? -7.701 17.733 12.127 1.00 90.94 192 THR A O 1
ATOM 1352 N N . LEU A 1 193 ? -8.347 15.620 12.531 1.00 90.69 193 LEU A N 1
ATOM 1353 C CA . LEU A 1 193 ? -7.977 15.067 11.231 1.00 90.69 193 LEU A CA 1
ATOM 1354 C C . LEU A 1 193 ? -9.150 14.346 10.555 1.00 90.69 193 LEU A C 1
ATOM 1356 O O . LEU A 1 193 ? -9.942 13.701 11.244 1.00 90.69 193 LEU A O 1
ATOM 1360 N N . PRO A 1 194 ? -9.182 14.333 9.209 1.00 84.50 194 PRO A N 1
ATOM 1361 C CA . PRO A 1 194 ? -8.290 15.063 8.301 1.00 84.50 194 PRO A CA 1
ATOM 1362 C C . PRO A 1 194 ? -8.645 16.560 8.199 1.00 84.50 194 PRO A C 1
ATOM 1364 O O . PRO A 1 194 ? -9.816 16.917 8.127 1.00 84.50 194 PRO A O 1
ATOM 1367 N N . VAL A 1 195 ? -7.632 17.431 8.118 1.00 85.88 195 VAL A N 1
ATOM 1368 C CA . VAL A 1 195 ? -7.815 18.873 7.888 1.00 85.88 195 VAL A CA 1
ATOM 1369 C C . VAL A 1 195 ? -8.356 19.064 6.473 1.00 85.88 195 VAL A C 1
ATOM 1371 O O . VAL A 1 195 ? -7.779 18.529 5.523 1.00 85.88 195 VAL A O 1
ATOM 1374 N N . ASP A 1 196 ? -9.478 19.771 6.340 1.00 86.38 196 ASP A N 1
ATOM 1375 C CA . ASP A 1 196 ? -10.164 20.057 5.069 1.00 86.38 196 ASP A CA 1
ATOM 1376 C C . ASP A 1 196 ? -10.464 18.814 4.204 1.00 86.38 196 ASP A C 1
ATOM 1378 O O . ASP A 1 196 ? -10.541 18.892 2.978 1.00 86.38 196 ASP A O 1
ATOM 1382 N N . GLY A 1 197 ? -10.579 17.626 4.815 1.00 84.56 197 GLY A N 1
ATOM 1383 C CA . GLY A 1 197 ? -10.770 16.367 4.080 1.00 84.56 197 GLY A CA 1
ATOM 1384 C C . GLY A 1 197 ? -9.540 15.892 3.287 1.00 84.56 197 GLY A C 1
ATOM 1385 O O . GLY A 1 197 ? -9.617 14.892 2.562 1.00 84.56 197 GLY A O 1
ATOM 1386 N N . ALA A 1 198 ? -8.398 16.575 3.422 1.00 90.12 198 ALA A N 1
ATOM 1387 C CA . ALA A 1 198 ? -7.177 16.274 2.689 1.00 90.12 198 ALA A CA 1
ATOM 1388 C C . ALA A 1 198 ? -6.497 14.992 3.194 1.00 90.12 198 ALA A C 1
ATOM 1390 O O . ALA A 1 198 ? -6.436 14.708 4.395 1.00 90.12 198 ALA A O 1
ATOM 1391 N N . ARG A 1 199 ? -5.904 14.232 2.266 1.00 93.12 199 ARG A N 1
ATOM 1392 C CA . ARG A 1 199 ? -5.023 13.113 2.625 1.00 93.12 199 ARG A CA 1
ATOM 1393 C C . ARG A 1 199 ? -3.768 13.638 3.302 1.00 93.12 199 ARG A C 1
ATOM 1395 O O . ARG A 1 199 ? -3.146 14.576 2.804 1.00 93.12 199 ARG A O 1
ATOM 1402 N N . GLN A 1 200 ? -3.372 12.992 4.391 1.00 95.06 200 GLN A N 1
ATOM 1403 C CA . GLN A 1 200 ? -2.229 13.403 5.198 1.00 95.06 200 GLN A CA 1
ATOM 1404 C C . GLN A 1 200 ? -1.276 12.241 5.466 1.00 95.06 200 GLN A C 1
ATOM 1406 O O . GLN A 1 200 ? -1.696 11.115 5.749 1.00 95.06 200 GLN A O 1
ATOM 1411 N N . HIS A 1 201 ? 0.023 12.524 5.389 1.00 96.94 201 HIS A N 1
ATOM 1412 C CA . HIS A 1 201 ? 1.078 11.581 5.737 1.00 96.94 201 HIS A CA 1
ATOM 1413 C C . HIS A 1 201 ? 1.950 12.122 6.864 1.00 96.94 201 HIS A C 1
ATOM 1415 O O . HIS A 1 201 ? 2.664 13.110 6.702 1.00 96.94 201 HIS A O 1
ATOM 1421 N N . TRP A 1 202 ? 1.910 11.428 7.995 1.00 97.88 202 TRP A N 1
ATOM 1422 C CA . TRP A 1 202 ? 2.688 11.726 9.184 1.00 97.88 202 TRP A CA 1
ATOM 1423 C C . TRP A 1 202 ? 4.043 11.016 9.123 1.00 97.88 202 TRP A C 1
ATOM 1425 O O . TRP A 1 202 ? 4.147 9.787 9.182 1.00 97.88 202 TRP A O 1
ATOM 1435 N N . ALA A 1 203 ? 5.106 11.799 8.980 1.00 98.25 203 ALA A N 1
ATOM 1436 C CA . ALA A 1 203 ? 6.460 11.317 8.768 1.00 98.25 203 ALA A CA 1
ATOM 1437 C C . ALA A 1 203 ? 7.373 11.695 9.934 1.00 98.25 203 ALA A C 1
ATOM 1439 O O . ALA A 1 203 ? 7.579 12.864 10.242 1.00 98.25 203 ALA A O 1
ATOM 1440 N N . GLY A 1 204 ? 8.001 10.691 10.540 1.00 98.31 204 GLY A N 1
ATOM 1441 C CA . GLY A 1 204 ? 8.923 10.881 11.659 1.00 98.31 204 GLY A CA 1
ATOM 1442 C C . GLY A 1 204 ? 10.253 11.554 11.314 1.00 98.31 204 GLY A C 1
ATOM 1443 O O . GLY A 1 204 ? 10.990 11.939 12.214 1.00 98.31 204 GLY A O 1
ATOM 1444 N N . CYS A 1 205 ? 10.596 11.669 10.031 1.00 97.56 205 CYS A N 1
ATOM 1445 C CA . CYS A 1 205 ? 11.764 12.405 9.553 1.00 97.56 205 CYS A CA 1
ATOM 1446 C C . CYS A 1 205 ? 11.622 12.729 8.060 1.00 97.56 205 CYS A C 1
ATOM 1448 O O . CYS A 1 205 ? 10.709 12.245 7.385 1.00 97.56 205 CYS A O 1
ATOM 1450 N N . GLU A 1 206 ? 12.588 13.470 7.514 1.00 95.44 206 GLU A N 1
ATOM 1451 C CA . GLU A 1 206 ? 12.600 13.927 6.114 1.00 95.44 206 GLU A CA 1
ATOM 1452 C C . GLU A 1 206 ? 12.577 12.799 5.063 1.00 95.44 206 GLU A C 1
ATOM 1454 O O . GLU A 1 206 ? 12.311 13.058 3.894 1.00 95.44 206 GLU A O 1
ATOM 1459 N N . ARG A 1 207 ? 12.801 11.528 5.444 1.00 93.56 207 ARG A N 1
ATOM 1460 C CA . ARG A 1 207 ? 12.691 10.391 4.507 1.00 93.56 207 ARG A CA 1
ATOM 1461 C C . ARG A 1 207 ? 11.258 10.090 4.059 1.00 93.56 207 ARG A C 1
ATOM 1463 O O . ARG A 1 207 ? 11.103 9.441 3.028 1.00 93.56 207 ARG A O 1
ATOM 1470 N N . ARG A 1 208 ? 10.239 10.486 4.839 1.00 95.12 208 ARG A N 1
ATOM 1471 C CA . ARG A 1 208 ? 8.803 10.293 4.525 1.00 95.12 208 ARG A CA 1
ATOM 1472 C C . ARG A 1 208 ? 8.469 8.865 4.059 1.00 95.12 208 ARG A C 1
ATOM 1474 O O . ARG A 1 208 ? 7.833 8.643 3.030 1.00 95.12 208 ARG A O 1
ATOM 1481 N N . CYS A 1 209 ? 8.977 7.871 4.793 1.00 94.81 209 CYS A N 1
ATOM 1482 C CA . CYS A 1 209 ? 8.825 6.464 4.427 1.00 94.81 209 CYS A CA 1
ATOM 1483 C C . CYS A 1 209 ? 7.343 6.075 4.333 1.00 94.81 209 CYS A C 1
ATOM 1485 O O . CYS A 1 209 ? 6.596 6.267 5.288 1.00 94.81 209 CYS A O 1
ATOM 1487 N N . GLY A 1 210 ? 6.945 5.464 3.217 1.00 91.56 210 GLY A N 1
ATOM 1488 C CA . GLY A 1 210 ? 5.562 5.031 3.009 1.00 91.56 210 GLY A CA 1
ATOM 1489 C C . GLY A 1 210 ? 4.594 6.158 2.641 1.00 91.56 210 GLY A C 1
ATOM 1490 O O . GLY A 1 210 ? 3.388 5.921 2.652 1.00 91.56 210 GLY A O 1
ATOM 1491 N N . ARG A 1 211 ? 5.090 7.360 2.303 1.00 92.81 211 ARG A N 1
ATOM 1492 C CA . ARG A 1 211 ? 4.261 8.439 1.755 1.00 92.81 211 ARG A CA 1
ATOM 1493 C C . ARG A 1 211 ? 3.504 7.938 0.515 1.00 92.81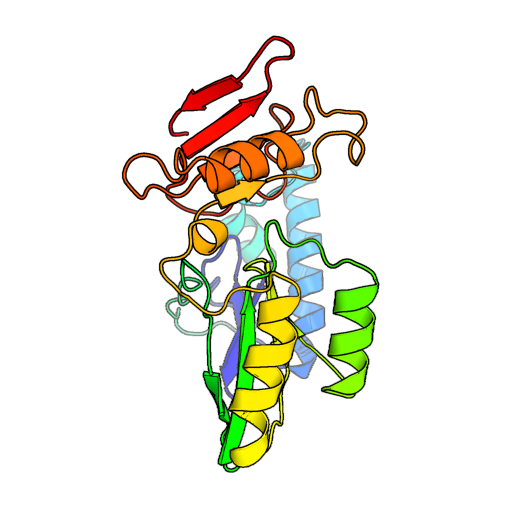 211 ARG A C 1
ATOM 1495 O O . ARG A 1 211 ? 4.156 7.479 -0.430 1.00 92.81 211 ARG A O 1
ATOM 1502 N N . PRO A 1 212 ? 2.162 8.031 0.486 1.00 89.88 212 PRO A N 1
ATOM 1503 C CA . PRO A 1 212 ? 1.386 7.665 -0.691 1.00 89.88 212 PRO A CA 1
ATOM 1504 C C . PRO A 1 212 ? 1.734 8.530 -1.912 1.00 89.88 212 PRO A C 1
ATOM 1506 O O . PRO A 1 212 ? 2.262 9.640 -1.790 1.00 89.88 212 PRO A O 1
ATOM 1509 N N . GLN A 1 213 ? 1.425 8.009 -3.098 1.00 85.38 213 GLN A N 1
ATOM 1510 C CA . GLN A 1 213 ? 1.524 8.758 -4.352 1.00 85.38 213 GLN A CA 1
ATOM 1511 C C . GLN A 1 213 ? 0.394 9.796 -4.470 1.00 85.38 213 GLN A C 1
ATOM 1513 O O . GLN A 1 213 ? -0.641 9.689 -3.809 1.00 85.38 213 GLN A O 1
ATOM 1518 N N . GLY A 1 214 ? 0.589 10.785 -5.345 1.00 86.38 214 GLY A N 1
ATOM 1519 C CA . GLY A 1 214 ? -0.382 11.850 -5.609 1.00 86.38 214 GLY A CA 1
ATOM 1520 C C . GLY A 1 214 ? -0.425 12.940 -4.533 1.00 86.38 214 GLY A C 1
ATOM 1521 O O . GLY A 1 214 ? 0.502 13.093 -3.730 1.00 86.38 214 GLY A O 1
ATOM 1522 N N . GLU A 1 215 ? -1.514 13.715 -4.540 1.00 89.94 215 GLU A N 1
ATOM 1523 C CA . GLU A 1 215 ? -1.721 14.824 -3.606 1.00 89.94 215 GLU A CA 1
ATOM 1524 C C . GLU A 1 215 ? -1.895 14.314 -2.172 1.00 89.94 215 GLU A C 1
ATOM 1526 O O . GLU A 1 215 ? -2.836 13.574 -1.858 1.00 89.94 215 GLU A O 1
ATOM 1531 N N . VAL A 1 216 ? -0.948 14.689 -1.314 1.00 93.00 216 VAL A N 1
ATOM 1532 C CA . VAL A 1 216 ? -0.902 14.354 0.110 1.00 93.00 216 VAL A CA 1
ATOM 1533 C C . VAL A 1 216 ? -0.211 15.507 0.831 1.00 93.00 216 VAL A C 1
ATOM 1535 O O . VAL A 1 216 ? 0.861 15.947 0.409 1.00 93.00 216 VAL A O 1
ATOM 1538 N N . VAL A 1 217 ? -0.822 15.988 1.911 1.00 95.62 217 VAL A N 1
ATOM 1539 C CA . VAL A 1 217 ? -0.205 16.947 2.832 1.00 95.62 217 VAL A CA 1
ATOM 1540 C C . VAL A 1 217 ? 0.772 16.191 3.731 1.00 95.62 217 VAL A C 1
ATOM 1542 O O . VAL A 1 217 ? 0.403 15.227 4.403 1.00 95.62 217 VAL A O 1
ATOM 1545 N N . ASP A 1 218 ? 2.030 16.614 3.729 1.00 96.38 218 ASP A N 1
ATOM 1546 C CA . ASP A 1 218 ? 3.076 16.029 4.557 1.00 96.38 218 ASP A CA 1
ATOM 1547 C C . ASP A 1 218 ? 3.118 16.722 5.923 1.00 96.38 218 ASP A C 1
ATOM 1549 O O . ASP A 1 218 ? 3.198 17.948 6.009 1.00 96.38 218 ASP A O 1
ATOM 1553 N N . VAL A 1 219 ? 3.096 15.918 6.987 1.00 97.38 219 VAL A N 1
ATOM 1554 C CA . VAL A 1 219 ? 3.236 16.336 8.386 1.00 97.38 219 VAL A CA 1
ATOM 1555 C C . VAL A 1 219 ? 4.541 15.736 8.906 1.00 97.38 219 VAL A C 1
ATOM 1557 O O . VAL A 1 219 ? 4.603 14.562 9.268 1.00 97.38 219 VAL A O 1
ATOM 1560 N N . VAL A 1 220 ? 5.626 16.510 8.854 1.00 98.25 220 VAL A N 1
ATOM 1561 C CA . VAL A 1 220 ? 6.995 16.011 9.070 1.00 98.25 220 VAL A CA 1
ATOM 1562 C C . VAL A 1 220 ? 7.524 16.462 10.424 1.00 98.25 220 VAL A C 1
ATOM 1564 O O . VAL A 1 220 ? 7.597 17.661 10.688 1.00 98.25 220 VAL A O 1
ATOM 1567 N N . ALA A 1 221 ? 7.926 15.513 11.267 1.00 98.19 221 ALA A N 1
ATOM 1568 C CA . ALA A 1 221 ? 8.502 15.803 12.573 1.00 98.19 221 ALA A CA 1
ATOM 1569 C C . ALA A 1 221 ? 9.842 16.549 12.442 1.00 98.19 221 ALA A C 1
ATOM 1571 O O . ALA A 1 221 ? 10.707 16.162 11.652 1.00 98.19 221 ALA A O 1
ATOM 1572 N N . THR A 1 222 ? 10.027 17.593 13.252 1.00 96.94 222 THR A N 1
ATOM 1573 C CA . THR A 1 222 ? 11.241 18.433 13.292 1.00 96.94 222 THR A CA 1
ATOM 1574 C C . THR A 1 222 ? 12.051 18.265 14.580 1.00 96.94 222 THR A C 1
ATOM 1576 O O . THR A 1 222 ? 13.090 18.900 14.739 1.00 96.94 222 THR A O 1
ATOM 1579 N N . GLY A 1 223 ? 11.580 17.428 15.510 1.00 92.25 223 GLY A N 1
ATOM 1580 C CA . GLY A 1 223 ? 12.155 17.240 16.850 1.00 92.25 223 GLY A CA 1
ATOM 1581 C C . GLY A 1 223 ? 11.602 18.194 17.915 1.00 92.25 223 GLY A C 1
ATOM 1582 O O . GLY A 1 223 ? 11.682 17.884 19.096 1.00 92.25 223 GLY A O 1
ATOM 1583 N N . THR A 1 224 ? 10.989 19.310 17.515 1.00 93.38 224 THR A N 1
ATOM 1584 C CA . THR A 1 224 ? 10.285 20.249 18.416 1.00 93.38 224 THR A CA 1
ATOM 1585 C C . THR A 1 224 ? 8.801 20.407 18.077 1.00 93.38 224 THR A C 1
ATOM 1587 O O . THR A 1 224 ? 8.098 21.192 18.706 1.00 93.38 224 THR A O 1
ATOM 1590 N N . GLY A 1 225 ? 8.322 19.677 17.070 1.00 94.94 225 GLY A N 1
ATOM 1591 C CA . GLY A 1 225 ? 6.962 19.747 16.555 1.00 94.94 225 GLY A CA 1
ATOM 1592 C C . GLY A 1 225 ? 6.894 19.190 15.137 1.00 94.94 225 GLY A C 1
ATOM 1593 O O . GLY A 1 225 ? 7.670 18.301 14.772 1.00 94.94 225 GLY A O 1
ATOM 1594 N N . TYR A 1 226 ? 5.984 19.744 14.335 1.00 97.06 226 TYR A N 1
ATOM 1595 C CA . TYR A 1 226 ? 5.725 19.304 12.969 1.00 97.06 226 TYR A CA 1
ATOM 1596 C C . TYR A 1 226 ? 5.754 20.463 11.977 1.00 97.06 226 TYR A C 1
ATOM 1598 O O . TYR A 1 226 ? 5.205 21.535 12.224 1.00 97.06 226 TYR A O 1
ATOM 1606 N N . ARG A 1 227 ? 6.353 20.216 10.813 1.00 96.62 227 ARG A N 1
ATOM 1607 C CA . ARG A 1 227 ? 6.199 21.049 9.622 1.00 96.62 227 ARG A CA 1
ATOM 1608 C C . ARG A 1 227 ? 5.076 20.472 8.770 1.00 96.62 227 ARG A C 1
ATOM 1610 O O . ARG A 1 227 ? 5.141 19.298 8.412 1.00 96.62 227 ARG A O 1
ATOM 1617 N N . VAL A 1 228 ? 4.096 21.299 8.422 1.00 95.25 228 VAL A N 1
ATOM 1618 C CA . VAL A 1 228 ? 2.956 20.912 7.581 1.00 95.25 228 VAL A CA 1
ATOM 1619 C C . VAL A 1 228 ? 3.071 21.606 6.231 1.00 95.25 228 VAL A C 1
ATOM 1621 O O . VAL A 1 228 ? 3.278 22.817 6.176 1.00 95.25 228 VAL A O 1
ATOM 1624 N N . GLY A 1 229 ? 2.947 20.857 5.138 1.00 88.31 229 GLY A N 1
ATOM 1625 C CA . GLY A 1 229 ? 2.976 21.443 3.802 1.00 88.31 229 GLY A CA 1
ATOM 1626 C C . GLY A 1 229 ? 2.617 20.459 2.698 1.00 88.31 229 GLY A C 1
ATOM 1627 O O . GLY A 1 229 ? 2.660 19.244 2.880 1.00 88.31 229 GLY A O 1
ATOM 1628 N N . LYS A 1 230 ? 2.263 21.001 1.534 1.00 74.62 230 LYS A N 1
ATOM 1629 C CA . LYS A 1 230 ? 2.202 20.230 0.288 1.00 74.62 230 LYS A CA 1
ATOM 1630 C C . LYS A 1 230 ? 3.630 20.126 -0.264 1.00 74.62 230 LYS A C 1
ATOM 1632 O O . LYS A 1 230 ? 4.379 21.099 -0.168 1.00 74.62 230 LYS A O 1
ATOM 1637 N N . SER A 1 231 ? 4.010 18.942 -0.747 1.00 58.88 231 SER A N 1
ATOM 1638 C CA . SER A 1 231 ? 5.251 18.771 -1.521 1.00 58.88 231 SER A CA 1
ATOM 1639 C C . SER A 1 231 ? 5.135 19.444 -2.879 1.00 58.88 231 SER A C 1
ATOM 1641 O O . SER A 1 231 ? 4.012 19.403 -3.431 1.00 58.88 231 SER A O 1
#

Organism: NCBI:txid1861

Mean predicted aligned error: 4.36 Å

Secondary structure (DSSP, 8-state):
-EEEEEETTEEEEEETTEEEEEEE-GGGHHHHHHHHHHHHHHHHHHTT----SGGGSTTHHHHHHHT--SEE----PPPPPPSSPP-EEEE-TTS-EEEEEE-GGG---HHHHHHHHHH-S--EE-TTSEEEEEEE-GGGHHHHHHHHHHTT-B--TTSHHHHEEE--HHHH-TT-SS-HHHHHHHHHHTT--SGGG--EEEESSTT-TTPPSSS-EEEEE-SSSEEEEE-

InterPro domains:
  IPR005117 Nitrite/Sulfite reductase ferredoxin-like domain [PF03460] (91-146)
  IPR036136 Nitrite/Sulfite reductase ferredoxin-like domain superfamily [SSF55124] (26-154)
  IPR051329 Nitrite and Sulfite Reductase 4Fe-4S Domain-Containing Protein [PTHR32439] (87-223)

Foldseek 3Di:
DDWDDPDQQWIFDDFPQFTLQAIGGPVCRVVQVVLLVVLLVVQQVVQVHPDPGLVVGDVSRNSSSVSDDHDGDDTDHRDDADALHAAAWDADPVRWIKGKWADQQLDDDPVLVVLLVVQAVDWDQDLNSIIIRTGHDPVCRVVSVVVNVVVVIDRDCLQLSSQEHEDCAPPRDPQFLGNQSVVSVVCSVVVVPDDVSHREYRYRAPVSPSDDDDWYWYFYDPNVGTDTGTD

Sequence (231 aa):
VGLLTLSPAEVALTLAGADTGLRAHPDDAVALALAATRAFLAERTAQGGTAWRLAELDDGAIRVGARLGGRRGGAVDVPPAPTPGPVGAAPQSDGRVALVAAVPLGRLDAAQAELLARLADEVQLTPWRSVVVPDLAEDAVDDAAVALHRTGMVFDAESPWTRVTACAGQPGCAKSLADVRADAAAAVATGTLPVDGARQHWAGCERRCGRPQGEVVDVVATGTGYRVGKS

Nearest PDB structures (foldseek):
  3b0n-assembly1_A  TM=6.692E-01  e=2.293E-07  Nicotiana tabacum
  3b0j-assembly1_A  TM=7.134E-01  e=8.027E-07  Nicotiana tabacum
  1zj9-assembly2_B  TM=7.085E-01  e=1.547E-06  Mycobacterium tuberculosis H37Rv
  3vm1-assembly1_A  TM=6.734E-01  e=3.482E-07  Nicotiana tabacum
  3b0m-assembly1_A  TM=6.748E-01  e=6.323E-07  Nicotiana tabacum

Solvent-accessible surface area (backbone atoms only — not comparable to full-atom values): 13064 Å² total; per-residue (Å²): 117,48,76,45,79,79,50,98,66,32,28,34,40,22,38,86,76,39,59,66,28,38,44,39,42,61,91,44,42,63,60,52,53,54,50,47,54,51,30,43,53,52,51,32,56,75,68,76,49,86,64,90,49,53,86,67,40,88,62,26,50,61,57,27,51,69,70,53,83,76,51,74,53,82,75,58,88,61,80,76,78,71,79,62,54,82,47,30,81,42,83,43,99,84,72,28,32,26,40,24,33,33,32,56,67,54,60,81,52,70,70,55,50,56,50,49,62,72,71,29,97,62,68,46,80,45,99,68,28,25,40,33,43,52,77,30,52,73,88,48,44,64,62,51,51,52,56,45,38,76,71,64,36,37,49,58,76,84,40,48,59,60,38,44,44,43,29,69,10,33,90,74,31,92,76,31,52,34,45,28,47,62,52,51,49,53,35,46,76,72,66,63,38,50,59,93,78,43,34,35,32,25,16,14,28,97,79,41,55,84,59,73,83,76,88,44,36,37,36,31,32,71,65,86,53,69,50,74,44,73,12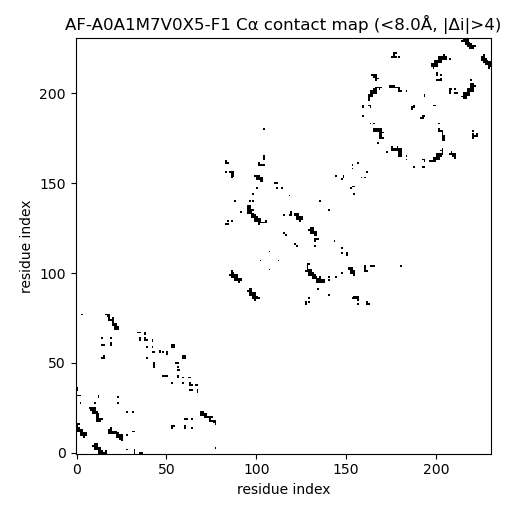6

Radius of gyration: 20.84 Å; Cα contacts (8 Å, |Δi|>4): 402; chains: 1; bounding box: 53×41×48 Å